Protein AF-A0AAE1VSC4-F1 (afdb_monomer_lite)

Secondary structure (DSSP, 8-state):
-HHHHHHTT--STT---HHHHHHHTTB--HHHHHHHHHHHHHHHHHTS-TTSHHHHGGG---TT-PPPTT-----HHHHHHHHHHHTT--SGGGS-HHHHHHHTS-SSS-B-HHHHHHHHHHHHHHHHHHHHHTTS-----S------SEEEEEES---HHHHHHHHHHHHHTT-EEEEES-TT-TTSTTSSSEEEESSHHHHHHHHHT--SS-EEEEE-TT-SEETTTS---TTEEEEE-BTTTBS-HHHHHHHHSTTTEEEEEE----TTT-SS--HHHHHHHHHHHHHHHHT-

Sequence (296 aa):
MRMLRWICEHTRRDRIRNEDIRDKVRVASVEDKLWEARLRWFGHVQRRDTDTPVRRCERLAMDWFRRGRGRPKKYWGEVIRRDMTQVQLTEDMTLDRGLWRTQIRVVGEWITFGQYVNSIYVSKIEECIRSDANGLPNGVGGAVAHNKLLQVVLVSPQIPGNTGSLARTCAASAVGLHLVEFFNCLTLRNRYVVKVHRSWDEFREYFRGQAGEKRLLAFTKRGTTTHSDFSYKKGDWLVFGSETKGLPPEALVDCKSESLGGGTLRIPMVETYVRCLNLSVSVGIAVYEASRQKKL

Structure (mmCIF, N/CA/C/O backbone):
data_AF-A0AAE1VSC4-F1
#
_entry.id   AF-A0AAE1VSC4-F1
#
loop_
_atom_site.group_PDB
_atom_site.id
_atom_site.type_symbol
_atom_site.label_atom_id
_atom_site.label_alt_id
_atom_site.label_comp_id
_atom_site.label_asym_id
_atom_site.label_entity_id
_atom_site.label_seq_id
_atom_site.pdbx_PDB_ins_code
_atom_site.Cartn_x
_atom_site.Cartn_y
_atom_site.Cartn_z
_atom_site.occupancy
_atom_site.B_iso_or_equiv
_atom_site.auth_seq_id
_atom_site.auth_comp_id
_atom_site.auth_asym_id
_atom_site.auth_atom_id
_atom_site.pdbx_PDB_model_num
ATOM 1 N N . MET A 1 1 ? -1.618 12.517 -22.399 1.00 67.50 1 MET A N 1
ATOM 2 C CA . MET A 1 1 ? -1.660 13.903 -22.930 1.00 67.50 1 MET A CA 1
ATOM 3 C C . MET A 1 1 ? -2.887 14.696 -22.510 1.00 67.50 1 MET A C 1
ATOM 5 O O . MET A 1 1 ? -2.701 15.816 -22.069 1.00 67.50 1 MET A O 1
ATOM 9 N N . ARG A 1 2 ? -4.115 14.161 -22.603 1.00 55.12 2 ARG A N 1
ATOM 10 C CA . ARG A 1 2 ? -5.346 14.892 -22.229 1.00 55.12 2 ARG A CA 1
ATOM 11 C C . ARG A 1 2 ? -5.322 15.438 -20.789 1.00 55.12 2 ARG A C 1
ATOM 13 O O . ARG A 1 2 ? -5.673 16.584 -20.571 1.00 55.12 2 ARG A O 1
ATOM 20 N N . MET A 1 3 ? -4.813 14.640 -19.851 1.00 50.50 3 MET A N 1
ATOM 21 C CA . MET A 1 3 ? -4.653 15.028 -18.445 1.00 50.50 3 MET 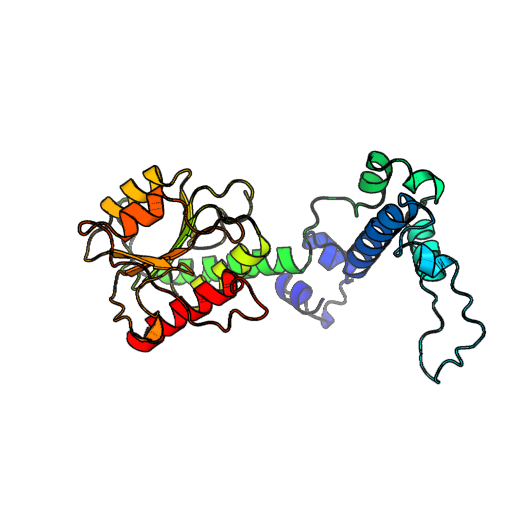A CA 1
ATOM 22 C C . MET A 1 3 ? -3.540 16.069 -18.232 1.00 50.50 3 MET A C 1
ATOM 24 O O . MET A 1 3 ? -3.791 17.064 -17.574 1.00 50.50 3 MET A O 1
ATOM 28 N N . LEU A 1 4 ? -2.354 15.901 -18.841 1.00 57.00 4 LEU A N 1
ATOM 29 C CA . LEU A 1 4 ? -1.273 16.909 -18.772 1.00 57.00 4 LEU A CA 1
ATOM 30 C C . LEU A 1 4 ? -1.719 18.275 -19.304 1.00 57.00 4 LEU A C 1
ATOM 32 O O . LEU A 1 4 ? -1.382 19.300 -18.734 1.00 57.00 4 LEU A O 1
ATOM 36 N N . ARG A 1 5 ? -2.516 18.273 -20.378 1.00 68.75 5 ARG A N 1
ATOM 37 C CA . ARG A 1 5 ? -3.129 19.481 -20.936 1.00 68.75 5 ARG A CA 1
ATOM 38 C C . ARG A 1 5 ? -4.059 20.155 -19.935 1.00 68.75 5 ARG A C 1
ATOM 40 O O . ARG A 1 5 ? -3.867 21.324 -19.652 1.00 68.75 5 ARG A O 1
ATOM 47 N N . TRP A 1 6 ? -4.982 19.395 -19.348 1.00 57.72 6 TRP A N 1
ATOM 48 C CA . TRP A 1 6 ? -5.896 19.902 -18.323 1.00 57.72 6 TRP A CA 1
ATOM 49 C C . TRP A 1 6 ? -5.167 20.498 -17.109 1.00 57.72 6 TRP A C 1
ATOM 51 O O . TRP A 1 6 ? -5.571 21.537 -16.609 1.00 57.72 6 TRP A O 1
ATOM 61 N N . ILE A 1 7 ? -4.070 19.874 -16.675 1.00 54.81 7 ILE A N 1
ATOM 62 C CA . ILE A 1 7 ? -3.243 20.346 -15.554 1.00 54.81 7 ILE A CA 1
ATOM 63 C C . ILE A 1 7 ? -2.581 21.692 -15.854 1.00 54.81 7 ILE A C 1
ATOM 65 O O . ILE A 1 7 ? -2.485 22.537 -14.975 1.00 54.81 7 ILE A O 1
ATOM 69 N N . CYS A 1 8 ? -2.115 21.895 -17.084 1.00 59.47 8 CYS A N 1
ATOM 70 C CA . CYS A 1 8 ? -1.553 23.173 -17.507 1.00 59.47 8 CYS A CA 1
ATOM 71 C C . CYS A 1 8 ? -2.628 24.182 -17.941 1.00 59.47 8 CYS A C 1
ATOM 73 O O . CYS A 1 8 ? -2.276 25.157 -18.594 1.00 59.47 8 CYS A O 1
ATOM 75 N N . GLU A 1 9 ? -3.906 23.913 -17.643 1.00 65.19 9 GLU A N 1
ATOM 76 C CA . GLU A 1 9 ? -5.071 24.707 -18.065 1.00 65.19 9 GLU A CA 1
ATOM 77 C C . GLU A 1 9 ? -5.165 24.900 -19.581 1.00 65.19 9 GLU A C 1
ATOM 79 O O . GLU A 1 9 ? -5.756 25.850 -20.086 1.00 65.19 9 GLU A O 1
ATOM 84 N N . HIS A 1 10 ? -4.605 23.951 -20.327 1.00 71.56 10 HIS A N 1
ATOM 85 C CA . HIS A 1 10 ? -4.571 23.997 -21.772 1.00 71.56 10 HIS A CA 1
ATOM 86 C C . HIS A 1 10 ? -5.626 23.088 -22.389 1.00 71.56 10 HIS A C 1
ATOM 88 O O . HIS A 1 10 ? -5.781 21.910 -22.046 1.00 71.56 10 HIS A O 1
ATOM 94 N N . THR A 1 11 ? -6.333 23.611 -23.378 1.00 74.06 11 THR A N 1
ATOM 95 C CA . THR A 1 11 ? -7.287 22.861 -24.183 1.00 74.06 11 THR A CA 1
ATOM 96 C C . THR A 1 11 ? -6.643 22.364 -25.479 1.00 74.06 11 THR A C 1
ATOM 98 O O . THR A 1 11 ? -5.479 22.619 -25.797 1.00 74.06 11 THR A O 1
ATOM 101 N N . ARG A 1 12 ? -7.401 21.596 -26.272 1.00 71.00 12 ARG A N 1
ATOM 102 C CA . ARG A 1 12 ? -6.977 21.246 -27.638 1.00 71.00 12 ARG A CA 1
ATOM 103 C C . ARG A 1 12 ? -7.005 22.447 -28.590 1.00 71.00 12 ARG A C 1
ATOM 105 O O . ARG A 1 12 ? -6.353 22.378 -29.627 1.00 71.00 12 ARG A O 1
ATOM 112 N N . ARG A 1 13 ? -7.748 23.509 -28.259 1.00 76.00 13 ARG A N 1
ATOM 113 C CA . ARG A 1 13 ? -7.873 24.711 -29.097 1.00 76.00 13 ARG A CA 1
ATOM 114 C C . ARG A 1 13 ? -6.639 25.606 -29.015 1.00 76.00 13 ARG A C 1
ATOM 116 O O . ARG A 1 13 ? -6.353 26.293 -29.983 1.00 76.00 13 ARG A O 1
ATOM 123 N N . ASP A 1 14 ? -5.863 25.484 -27.943 1.00 79.06 14 ASP A N 1
ATOM 124 C CA . ASP A 1 14 ? -4.670 26.302 -27.693 1.00 79.06 14 ASP A CA 1
ATOM 125 C C . ASP A 1 14 ? -3.481 25.916 -28.587 1.00 79.06 14 ASP A C 1
ATOM 127 O O . ASP A 1 14 ? -2.457 26.584 -28.580 1.00 79.06 14 ASP A O 1
ATOM 131 N N . ARG A 1 15 ? -3.590 24.812 -29.347 1.00 84.31 15 ARG A N 1
ATOM 132 C CA . ARG A 1 15 ? -2.601 24.334 -30.338 1.00 84.31 15 ARG A CA 1
ATOM 133 C C . ARG A 1 15 ? -1.148 24.187 -29.837 1.00 84.31 15 ARG A C 1
ATOM 135 O O . ARG A 1 15 ? -0.255 23.968 -30.644 1.00 84.31 15 ARG A O 1
ATOM 142 N N . ILE A 1 16 ? -0.919 24.187 -28.523 1.00 81.06 16 ILE A N 1
ATOM 143 C CA . ILE A 1 16 ? 0.394 23.944 -27.894 1.00 81.06 16 ILE A CA 1
ATOM 144 C C . ILE A 1 16 ? 0.872 22.521 -28.206 1.00 81.06 16 ILE A C 1
ATOM 146 O O . ILE A 1 16 ? 0.051 21.591 -28.169 1.00 81.06 16 ILE A O 1
ATOM 150 N N . ARG A 1 17 ? 2.167 22.306 -28.486 1.00 83.12 17 ARG A N 1
ATOM 151 C CA . ARG A 1 17 ? 2.696 20.969 -28.805 1.00 83.12 17 ARG A CA 1
ATOM 152 C C . ARG A 1 17 ? 2.748 20.093 -27.555 1.00 83.12 17 ARG A C 1
ATOM 154 O O . ARG A 1 17 ? 2.787 20.551 -26.419 1.00 83.12 17 ARG A O 1
ATOM 161 N N . ASN A 1 18 ? 2.698 18.776 -27.759 1.00 80.00 18 ASN A N 1
ATOM 162 C CA . ASN A 1 18 ? 2.753 17.827 -26.644 1.00 80.00 18 ASN A CA 1
ATOM 163 C C . ASN A 1 18 ? 4.123 17.804 -25.948 1.00 80.00 18 ASN A C 1
ATOM 165 O O . ASN A 1 18 ? 4.169 17.444 -24.775 1.00 80.00 18 ASN A O 1
ATOM 169 N N . GLU A 1 19 ? 5.190 18.141 -26.671 1.00 80.25 19 GLU A N 1
ATOM 170 C CA . GLU A 1 19 ? 6.549 18.299 -26.138 1.00 80.25 19 GLU A CA 1
ATOM 171 C C . GLU A 1 19 ? 6.592 19.469 -25.156 1.00 80.25 19 GLU A C 1
ATOM 173 O O . GLU A 1 19 ? 6.825 19.225 -23.983 1.00 80.25 19 GLU A O 1
ATOM 178 N N . ASP A 1 20 ? 6.158 20.667 -25.560 1.00 80.62 20 ASP A N 1
ATOM 179 C CA . ASP A 1 20 ? 6.126 21.856 -24.691 1.00 80.62 20 ASP A CA 1
ATOM 180 C C . ASP A 1 20 ? 5.365 21.620 -23.373 1.00 80.62 20 ASP A C 1
ATOM 182 O O . ASP A 1 20 ? 5.776 22.050 -22.295 1.00 80.62 20 ASP A O 1
ATOM 186 N N . ILE A 1 21 ? 4.243 20.892 -23.436 1.00 75.00 21 ILE A N 1
ATOM 187 C CA . ILE A 1 21 ? 3.470 20.534 -22.239 1.00 75.00 21 ILE A CA 1
ATOM 188 C C . ILE A 1 21 ? 4.265 19.587 -21.342 1.00 75.00 21 ILE A C 1
ATOM 190 O O . ILE A 1 21 ? 4.257 19.753 -20.128 1.00 75.00 21 ILE A O 1
ATOM 194 N N . ARG A 1 22 ? 4.926 18.580 -21.921 1.00 74.62 22 ARG A N 1
ATOM 195 C CA . ARG A 1 22 ? 5.758 17.616 -21.187 1.00 74.62 22 ARG A CA 1
ATOM 196 C C . ARG A 1 22 ? 6.982 18.286 -20.566 1.00 74.62 22 ARG A C 1
ATOM 198 O O . ARG A 1 22 ? 7.283 17.983 -19.412 1.00 74.62 22 ARG A O 1
ATOM 205 N N . ASP A 1 23 ? 7.589 19.224 -21.283 1.00 76.56 23 ASP A N 1
ATOM 206 C CA . ASP A 1 23 ? 8.724 20.038 -20.848 1.00 76.56 23 ASP A CA 1
ATOM 207 C C . ASP A 1 23 ? 8.349 20.897 -19.641 1.00 76.56 23 ASP A C 1
ATOM 209 O O . ASP A 1 23 ? 8.998 20.839 -18.594 1.00 76.56 23 ASP A O 1
ATOM 213 N N . LYS A 1 24 ? 7.207 21.590 -19.727 1.00 72.69 24 LYS A N 1
ATOM 214 C CA . LYS A 1 24 ? 6.649 22.385 -18.625 1.00 72.69 24 LYS A CA 1
ATOM 215 C C . LYS A 1 24 ? 6.389 21.552 -17.369 1.00 72.69 24 LYS A C 1
ATOM 217 O O . LYS A 1 24 ? 6.601 22.031 -16.258 1.00 72.69 24 LYS A O 1
ATOM 222 N N . VAL A 1 25 ? 5.933 20.307 -17.528 1.00 66.19 25 VAL A N 1
ATOM 223 C CA . VAL A 1 25 ? 5.553 19.442 -16.399 1.00 66.19 25 VAL A CA 1
ATOM 224 C C . VAL A 1 25 ? 6.658 18.529 -15.878 1.00 66.19 25 VAL A C 1
ATOM 226 O O . VAL A 1 25 ? 6.432 17.756 -14.948 1.00 66.19 25 VAL A O 1
ATOM 229 N N . ARG A 1 26 ? 7.852 18.585 -16.460 1.00 69.75 26 ARG A N 1
ATOM 230 C CA . ARG A 1 26 ? 8.933 17.664 -16.113 1.00 69.75 26 ARG A CA 1
ATOM 231 C C . ARG A 1 26 ? 8.592 16.171 -16.295 1.00 69.75 26 ARG A C 1
ATOM 233 O O . ARG A 1 26 ? 9.012 15.333 -15.498 1.00 69.75 26 ARG A O 1
ATOM 240 N N . VAL A 1 27 ? 7.831 15.811 -17.344 1.00 67.81 27 VAL A N 1
ATOM 241 C CA . VAL A 1 27 ? 7.416 14.417 -17.633 1.00 67.81 27 VAL A CA 1
ATOM 242 C C . VAL A 1 27 ? 8.001 13.870 -18.934 1.00 67.81 27 VAL A C 1
ATOM 244 O O . VAL A 1 27 ? 7.676 14.348 -20.016 1.00 67.81 27 VAL A O 1
ATOM 247 N N . ALA A 1 28 ? 8.764 12.778 -18.839 1.00 74.12 28 ALA A N 1
ATOM 248 C CA . ALA A 1 28 ? 9.282 12.065 -20.009 1.00 74.12 28 ALA A CA 1
ATOM 249 C C . ALA A 1 28 ? 8.154 11.457 -20.859 1.00 74.12 28 ALA A C 1
ATOM 251 O O . ALA A 1 28 ? 7.098 11.062 -20.342 1.00 74.12 28 ALA A O 1
ATOM 252 N N . SER A 1 29 ? 8.374 11.324 -22.169 1.00 78.88 29 SER A N 1
ATOM 253 C CA . SER A 1 29 ? 7.375 10.691 -23.021 1.00 78.88 29 SER A CA 1
ATOM 254 C C . SER A 1 29 ? 7.246 9.190 -22.730 1.00 78.88 29 SER A C 1
ATOM 256 O O . SER A 1 29 ? 8.150 8.528 -22.218 1.00 78.88 29 SER A O 1
ATOM 258 N N . VAL A 1 30 ? 6.077 8.633 -23.057 1.00 71.19 30 VAL A N 1
ATOM 259 C CA . VAL A 1 30 ? 5.854 7.183 -22.953 1.00 71.19 30 VAL A CA 1
ATOM 260 C C . VAL A 1 30 ? 6.764 6.436 -23.925 1.00 71.19 30 VAL A C 1
ATOM 262 O O . VAL A 1 30 ? 7.265 5.374 -23.578 1.00 71.19 30 VAL A O 1
ATOM 265 N N . GLU A 1 31 ? 7.005 6.993 -25.113 1.00 74.56 31 GLU A N 1
ATOM 266 C CA . GLU A 1 31 ? 7.938 6.415 -26.080 1.00 74.56 31 GLU A CA 1
ATOM 267 C C . GLU A 1 31 ? 9.352 6.351 -25.497 1.00 74.56 31 GLU A C 1
ATOM 269 O O . GLU A 1 31 ? 9.971 5.288 -25.564 1.00 74.56 31 GLU A O 1
ATOM 274 N N . ASP A 1 32 ? 9.776 7.411 -24.799 1.00 80.12 32 ASP A N 1
ATOM 275 C CA . ASP A 1 32 ? 11.087 7.478 -24.154 1.00 80.12 32 ASP A CA 1
ATOM 276 C C . ASP A 1 32 ? 11.279 6.397 -23.101 1.00 80.12 32 ASP A C 1
ATOM 278 O O . ASP A 1 32 ? 12.263 5.658 -23.080 1.00 80.12 32 ASP A O 1
ATOM 282 N N . LYS A 1 33 ? 10.275 6.239 -22.238 1.00 77.62 33 LYS A N 1
ATOM 283 C CA . LYS A 1 33 ? 10.315 5.221 -21.188 1.00 77.62 33 LYS A CA 1
ATOM 284 C C . LYS A 1 33 ? 10.183 3.803 -21.726 1.00 77.62 33 LYS A C 1
ATOM 286 O O . LYS A 1 33 ? 10.734 2.876 -21.131 1.00 77.62 33 LYS A O 1
ATOM 291 N N . LEU A 1 34 ? 9.480 3.620 -22.841 1.00 75.38 34 LEU A N 1
ATOM 292 C CA . LEU A 1 34 ? 9.368 2.321 -23.488 1.00 75.38 34 LEU A CA 1
ATOM 293 C C . LEU A 1 34 ? 10.691 1.891 -24.124 1.00 75.38 34 LEU A C 1
ATOM 295 O O . LEU A 1 34 ? 11.058 0.726 -23.970 1.00 75.38 34 LEU A O 1
ATOM 299 N N . TRP A 1 35 ? 11.410 2.783 -24.813 1.00 82.69 35 TRP A N 1
ATOM 300 C CA . TRP A 1 35 ? 12.713 2.415 -25.368 1.00 82.69 35 TRP A CA 1
ATOM 301 C C . TRP A 1 35 ? 13.775 2.262 -24.269 1.00 82.69 35 TRP A C 1
ATOM 303 O O . TRP A 1 35 ? 14.519 1.285 -24.309 1.00 82.69 35 TRP A O 1
ATOM 313 N N . GLU A 1 36 ? 13.775 3.098 -23.218 1.00 82.25 36 GLU A N 1
ATOM 314 C CA . GLU A 1 36 ? 14.666 2.939 -22.050 1.00 82.25 36 GLU A CA 1
ATOM 315 C C . GLU A 1 36 ? 14.516 1.538 -21.430 1.00 82.25 36 GLU A C 1
ATOM 317 O O . GLU A 1 36 ? 15.500 0.850 -21.141 1.00 82.25 36 GLU A O 1
ATOM 322 N N . ALA A 1 37 ? 13.272 1.081 -21.244 1.00 79.25 37 ALA A N 1
ATOM 323 C CA . ALA A 1 37 ? 12.983 -0.244 -20.706 1.00 79.25 37 ALA A CA 1
ATOM 324 C C . ALA A 1 37 ? 13.438 -1.370 -21.650 1.00 79.25 37 ALA A C 1
ATOM 326 O O . ALA A 1 37 ? 14.029 -2.352 -21.190 1.00 79.25 37 ALA A O 1
ATOM 327 N N . ARG A 1 38 ? 13.204 -1.220 -22.962 1.00 83.88 38 ARG A N 1
ATOM 328 C CA . ARG A 1 38 ? 13.647 -2.190 -23.974 1.00 83.88 38 ARG A CA 1
ATOM 329 C C . ARG A 1 38 ? 15.168 -2.305 -24.027 1.00 83.88 38 ARG A C 1
ATOM 331 O O . ARG A 1 38 ? 15.669 -3.422 -23.957 1.00 83.88 38 ARG A O 1
ATOM 338 N N . LEU A 1 39 ? 15.902 -1.191 -24.077 1.00 85.38 39 LEU A N 1
ATOM 339 C CA . LEU A 1 39 ? 17.370 -1.197 -24.110 1.00 85.38 39 LEU A CA 1
ATOM 340 C C . LEU A 1 39 ? 17.979 -1.681 -22.787 1.00 85.38 39 LEU A C 1
ATOM 342 O O . LEU A 1 39 ? 19.006 -2.363 -22.777 1.00 85.38 39 LEU A O 1
ATOM 346 N N . ARG A 1 40 ? 17.327 -1.412 -21.649 1.00 86.38 40 ARG A N 1
ATOM 347 C CA . ARG A 1 40 ? 17.728 -1.986 -20.355 1.00 86.38 40 ARG A CA 1
ATOM 348 C C . ARG A 1 40 ? 17.632 -3.509 -20.367 1.00 86.38 40 ARG A C 1
ATOM 350 O O . ARG A 1 40 ? 18.552 -4.175 -19.889 1.00 86.38 40 ARG A O 1
ATOM 357 N N . TRP A 1 41 ? 16.534 -4.043 -20.901 1.00 83.12 41 TRP A N 1
ATOM 358 C CA . TRP A 1 41 ? 16.347 -5.481 -21.055 1.00 83.12 41 TRP A CA 1
ATOM 359 C C . TRP A 1 41 ? 17.325 -6.076 -22.070 1.00 83.12 41 TRP A C 1
ATOM 361 O O . TRP A 1 41 ? 17.976 -7.068 -21.764 1.00 83.12 41 TRP A O 1
ATOM 371 N N . PHE A 1 42 ? 17.510 -5.432 -23.222 1.00 85.56 42 PHE A N 1
ATOM 372 C CA . PHE A 1 42 ? 18.461 -5.861 -24.249 1.00 85.56 42 PHE A CA 1
ATOM 373 C C . PHE A 1 42 ? 19.886 -5.978 -23.704 1.00 85.56 42 PHE A C 1
ATOM 375 O O . PHE A 1 42 ? 20.493 -7.037 -23.803 1.00 85.56 42 PHE A O 1
ATOM 382 N N . GLY A 1 43 ? 20.383 -4.952 -23.005 1.00 85.94 43 GLY A N 1
ATOM 383 C CA . GLY A 1 43 ? 21.695 -5.041 -22.369 1.00 85.94 43 GLY A CA 1
ATOM 384 C C . GLY A 1 43 ? 21.769 -6.162 -21.323 1.00 85.94 43 GLY A C 1
ATOM 385 O O . GLY A 1 43 ? 22.818 -6.771 -21.146 1.00 85.94 43 GLY A O 1
ATOM 386 N N . HIS A 1 44 ? 20.674 -6.461 -20.606 1.00 85.00 44 HIS A N 1
ATOM 387 C CA . HIS A 1 44 ? 20.638 -7.633 -19.721 1.00 85.00 44 HIS A CA 1
ATOM 388 C C . HIS A 1 44 ? 20.804 -8.934 -20.509 1.00 85.00 44 HIS A C 1
ATOM 390 O O . HIS A 1 44 ? 21.600 -9.764 -20.086 1.00 85.00 44 HIS A O 1
ATOM 396 N N . VAL A 1 45 ? 20.095 -9.085 -21.631 1.00 83.75 45 VAL A N 1
ATOM 397 C CA . VAL A 1 45 ? 20.173 -10.261 -22.510 1.00 83.75 45 VAL A CA 1
ATOM 398 C C . VAL A 1 45 ? 21.577 -10.429 -23.094 1.00 83.75 45 VAL A C 1
ATOM 400 O O . VAL A 1 45 ? 22.129 -11.520 -22.991 1.00 83.75 45 VAL A O 1
ATOM 403 N N . GLN A 1 46 ? 22.194 -9.360 -23.610 1.00 84.56 46 GLN A N 1
ATOM 404 C CA . GLN A 1 46 ? 23.524 -9.427 -24.233 1.00 84.56 46 GLN A CA 1
ATOM 405 C C . GLN A 1 46 ? 24.642 -9.847 -23.267 1.00 84.56 46 GLN A C 1
ATOM 407 O O . GLN A 1 46 ? 25.601 -10.501 -23.666 1.00 84.56 46 GLN A O 1
ATOM 412 N N . ARG A 1 47 ? 24.494 -9.545 -21.972 1.00 86.50 47 ARG A N 1
ATOM 413 C CA . ARG A 1 47 ? 25.445 -9.953 -20.922 1.00 86.50 47 ARG A CA 1
ATOM 414 C C . ARG A 1 47 ? 25.217 -11.370 -20.382 1.00 86.50 47 ARG A C 1
ATOM 416 O O . ARG A 1 47 ? 25.910 -11.778 -19.453 1.00 86.50 47 ARG A O 1
ATOM 423 N N . ARG A 1 48 ? 24.217 -12.107 -20.875 1.00 84.06 48 ARG A N 1
ATOM 424 C CA . ARG A 1 48 ? 23.979 -13.503 -20.480 1.00 84.06 48 ARG A CA 1
ATOM 425 C C . ARG A 1 48 ? 24.765 -14.460 -21.365 1.00 84.06 48 ARG A C 1
ATOM 427 O O . ARG A 1 48 ? 25.025 -14.181 -22.535 1.00 84.06 48 ARG A O 1
ATOM 434 N N . ASP A 1 49 ? 25.082 -15.622 -20.805 1.00 80.88 49 ASP A N 1
ATOM 435 C CA . ASP A 1 49 ? 25.693 -16.703 -21.566 1.00 80.88 49 ASP A CA 1
ATOM 436 C C . ASP A 1 49 ? 24.778 -17.156 -22.716 1.00 80.88 49 ASP A C 1
ATOM 438 O O . ASP A 1 49 ? 23.546 -17.066 -22.631 1.00 80.88 49 ASP A O 1
ATOM 442 N N . THR A 1 50 ? 25.378 -17.631 -23.802 1.00 75.75 50 THR A N 1
ATOM 443 C CA . THR A 1 50 ? 24.643 -18.032 -25.004 1.00 75.75 50 THR A CA 1
ATOM 444 C C . THR A 1 50 ? 23.763 -19.268 -24.806 1.00 75.75 50 THR A C 1
ATOM 446 O O . THR A 1 50 ? 22.824 -19.452 -25.580 1.00 75.75 50 THR A O 1
ATOM 449 N N . ASP A 1 51 ? 23.993 -20.100 -23.790 1.00 76.69 51 ASP A N 1
ATOM 450 C CA . ASP A 1 51 ? 23.122 -21.237 -23.471 1.00 76.69 51 ASP A CA 1
ATOM 451 C C . ASP A 1 51 ? 21.911 -20.847 -22.601 1.00 76.69 51 ASP A C 1
ATOM 453 O O . ASP A 1 51 ? 20.918 -21.575 -22.508 1.00 76.69 51 ASP A O 1
ATOM 457 N N . THR A 1 52 ? 21.918 -19.638 -22.027 1.00 77.31 52 THR A N 1
ATOM 458 C CA . THR A 1 52 ? 20.812 -19.153 -21.192 1.00 77.31 52 THR A CA 1
ATOM 459 C C . THR A 1 52 ? 19.498 -19.129 -21.996 1.00 77.31 52 THR A C 1
ATOM 461 O O . THR A 1 52 ? 19.474 -18.573 -23.100 1.00 77.31 52 THR A O 1
ATOM 464 N N . PRO A 1 53 ? 18.360 -19.615 -21.451 1.00 71.56 53 PRO A N 1
ATOM 465 C CA . PRO A 1 53 ? 17.078 -19.666 -22.171 1.00 71.56 53 PRO A CA 1
ATOM 466 C C . PRO A 1 53 ? 16.642 -18.336 -22.800 1.00 71.56 53 PRO A C 1
ATOM 468 O O . PRO A 1 53 ? 16.029 -18.318 -23.862 1.00 71.56 53 PRO A O 1
ATOM 471 N N . VAL A 1 54 ? 17.008 -17.214 -22.174 1.00 70.31 54 VAL A N 1
ATOM 472 C CA . VAL A 1 54 ? 16.703 -15.855 -22.647 1.00 70.31 54 VAL A CA 1
ATOM 473 C C . VAL A 1 54 ? 17.412 -15.516 -23.970 1.00 70.31 54 VAL A C 1
ATOM 475 O O . VAL A 1 54 ? 16.843 -14.789 -24.779 1.00 70.31 54 VAL A O 1
ATOM 478 N N . ARG A 1 55 ? 18.612 -16.064 -24.219 1.00 74.56 55 ARG A N 1
ATOM 479 C CA . ARG A 1 55 ? 19.371 -15.890 -25.472 1.00 74.56 55 ARG A CA 1
ATOM 480 C C . ARG A 1 55 ? 19.028 -16.932 -26.534 1.00 74.56 55 ARG A C 1
ATOM 482 O O . ARG A 1 55 ? 19.213 -16.697 -27.722 1.00 74.56 55 ARG A O 1
ATOM 489 N N . ARG A 1 56 ? 18.453 -18.070 -26.134 1.00 67.06 56 ARG A N 1
ATOM 490 C CA . ARG A 1 56 ? 18.061 -19.153 -27.051 1.00 67.06 56 ARG A CA 1
ATOM 491 C C . ARG A 1 56 ? 17.074 -18.686 -28.131 1.00 67.06 56 ARG A C 1
ATOM 493 O O . ARG A 1 56 ? 17.124 -19.196 -29.245 1.00 67.06 56 ARG A O 1
ATOM 500 N N . CYS A 1 57 ? 16.253 -17.674 -27.835 1.00 63.38 57 CYS A N 1
ATOM 501 C CA . CYS A 1 57 ? 15.333 -17.044 -28.786 1.00 63.38 57 CYS A CA 1
ATOM 502 C C . CYS A 1 57 ? 16.020 -16.391 -29.999 1.00 63.38 57 CYS A C 1
ATOM 504 O O . CYS A 1 57 ? 15.376 -16.252 -31.034 1.00 63.38 57 CYS A O 1
ATOM 506 N N . GLU A 1 58 ? 17.300 -16.015 -29.902 1.00 62.34 58 GLU A N 1
ATOM 507 C CA . GLU A 1 58 ? 18.067 -15.434 -31.016 1.00 62.34 58 GLU A CA 1
ATOM 508 C C . GLU A 1 58 ? 18.426 -16.481 -32.082 1.00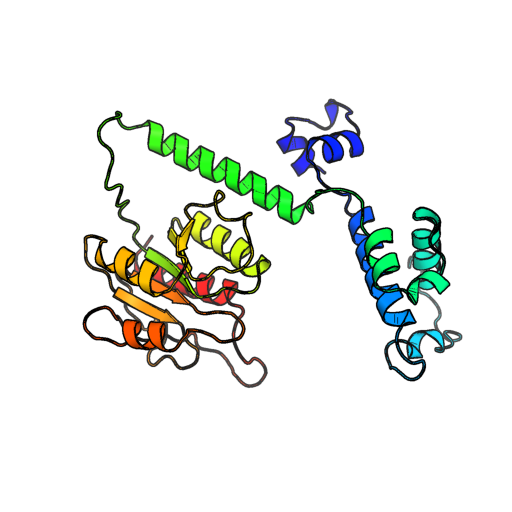 62.34 58 GLU A C 1
ATOM 510 O O . GLU A 1 58 ? 18.607 -16.138 -33.246 1.00 62.34 58 GLU A O 1
ATOM 515 N N . ARG A 1 59 ? 18.480 -17.766 -31.699 1.00 63.97 59 ARG A N 1
ATOM 516 C CA . ARG A 1 59 ? 18.814 -18.899 -32.581 1.00 63.97 59 ARG A CA 1
ATOM 517 C C . ARG A 1 59 ? 17.591 -19.653 -33.106 1.00 63.97 59 ARG A C 1
ATOM 519 O O . ARG A 1 59 ? 17.741 -20.626 -33.838 1.00 63.97 59 ARG A O 1
ATOM 526 N N . LEU A 1 60 ? 16.383 -19.249 -32.711 1.00 65.06 60 LEU A N 1
ATOM 527 C CA . LEU A 1 60 ? 15.158 -19.878 -33.195 1.00 65.06 60 LEU A CA 1
ATOM 528 C C . LEU A 1 60 ? 14.881 -19.411 -34.629 1.00 65.06 60 LEU A C 1
ATOM 530 O O . LEU A 1 60 ? 14.401 -18.298 -34.845 1.00 65.06 60 LEU A O 1
ATOM 534 N N . ALA A 1 61 ? 15.166 -20.278 -35.603 1.00 58.56 61 ALA A N 1
ATOM 535 C CA . ALA A 1 61 ? 14.759 -20.078 -36.988 1.00 58.56 61 ALA A CA 1
ATOM 536 C C . ALA A 1 61 ? 13.222 -20.024 -37.068 1.00 58.56 61 ALA A C 1
ATOM 538 O O . ALA A 1 61 ? 12.524 -20.937 -36.622 1.00 58.56 61 ALA A O 1
ATOM 539 N N . MET A 1 62 ? 12.677 -18.926 -37.599 1.00 61.38 62 MET A N 1
ATOM 540 C CA . MET A 1 62 ? 11.228 -18.699 -37.706 1.00 61.38 62 MET A CA 1
ATOM 541 C C . MET A 1 62 ? 10.690 -19.050 -39.100 1.00 61.38 62 MET A C 1
ATOM 543 O O . MET A 1 62 ? 9.779 -18.384 -39.594 1.00 61.38 62 MET A O 1
ATOM 547 N N . ASP A 1 63 ? 11.238 -20.084 -39.735 1.00 57.69 63 ASP A N 1
ATOM 548 C CA . ASP A 1 63 ? 10.988 -20.385 -41.153 1.00 57.69 63 ASP A CA 1
ATOM 549 C C . ASP A 1 63 ? 9.542 -20.840 -41.432 1.00 57.69 63 ASP A C 1
ATOM 551 O O . ASP A 1 63 ? 9.059 -20.756 -42.559 1.00 57.69 63 ASP A O 1
ATOM 555 N N . TRP A 1 64 ? 8.802 -21.241 -40.391 1.00 52.44 64 TRP A N 1
ATOM 556 C CA . TRP A 1 64 ? 7.487 -21.881 -40.519 1.00 52.44 64 TRP A CA 1
ATOM 557 C C . TRP A 1 64 ? 6.286 -21.041 -40.052 1.00 52.44 64 TRP A C 1
ATOM 559 O O . TRP A 1 64 ? 5.149 -21.511 -40.091 1.00 52.44 64 TRP A O 1
ATOM 569 N N . PHE A 1 65 ? 6.474 -19.778 -39.654 1.00 56.38 65 PHE A N 1
ATOM 570 C CA . PHE A 1 65 ? 5.360 -18.936 -39.198 1.00 56.38 65 PHE A CA 1
ATOM 571 C C . PHE A 1 65 ? 4.785 -18.060 -40.321 1.00 56.38 65 PHE A C 1
ATOM 573 O O . PHE A 1 65 ? 5.219 -16.927 -40.541 1.00 56.38 65 PHE A O 1
ATOM 580 N N . ARG A 1 66 ? 3.722 -18.537 -40.987 1.00 60.44 66 ARG A N 1
ATOM 581 C CA . ARG A 1 66 ? 2.876 -17.679 -41.838 1.00 60.44 66 ARG A CA 1
ATOM 582 C C . ARG A 1 66 ? 2.168 -16.634 -40.968 1.00 60.44 66 ARG A C 1
ATOM 584 O O . ARG A 1 66 ? 1.426 -16.960 -40.045 1.00 60.44 66 ARG A O 1
ATOM 591 N N . ARG A 1 67 ? 2.418 -15.351 -41.241 1.00 64.81 67 ARG A N 1
ATOM 592 C CA . ARG A 1 67 ? 1.863 -14.225 -40.472 1.00 64.81 67 ARG A CA 1
ATOM 593 C C . ARG A 1 67 ? 0.442 -13.900 -40.925 1.00 64.81 67 ARG A C 1
ATOM 595 O O . ARG A 1 67 ? 0.202 -13.721 -42.114 1.00 64.81 67 ARG A O 1
ATOM 602 N N . GLY A 1 68 ? -0.477 -13.751 -39.972 1.00 69.44 68 GLY A N 1
ATOM 603 C CA . GLY A 1 68 ? -1.837 -13.278 -40.240 1.00 69.44 68 GLY A CA 1
ATOM 604 C C . GLY A 1 68 ? -1.876 -11.838 -40.772 1.00 69.44 68 GLY A C 1
ATOM 605 O O . GLY A 1 68 ? -1.036 -11.001 -40.422 1.00 69.44 68 GLY A O 1
ATOM 606 N N . ARG A 1 69 ? -2.869 -11.545 -41.619 1.00 69.62 69 ARG A N 1
ATOM 607 C CA . ARG A 1 69 ? -3.104 -10.218 -42.213 1.00 69.62 69 ARG A CA 1
ATOM 608 C C . ARG A 1 69 ? -3.371 -9.186 -41.103 1.00 69.62 69 ARG A C 1
ATOM 610 O O . ARG A 1 69 ? -4.156 -9.443 -40.201 1.00 69.62 69 ARG A O 1
ATOM 617 N N . GLY A 1 70 ? -2.698 -8.033 -41.156 1.00 66.81 70 GLY A N 1
ATOM 618 C CA . GLY A 1 70 ? -2.864 -6.929 -40.191 1.00 66.81 70 GLY A CA 1
ATOM 619 C C . GLY A 1 70 ? -1.855 -6.882 -39.033 1.00 66.81 70 GLY A C 1
ATOM 620 O O . GLY A 1 70 ? -1.765 -5.857 -38.359 1.00 66.81 70 GLY A O 1
ATOM 621 N N . ARG A 1 71 ? -1.037 -7.925 -38.814 1.00 64.00 71 ARG A N 1
ATOM 622 C CA . ARG A 1 71 ? 0.033 -7.882 -37.800 1.00 64.00 71 ARG A CA 1
ATOM 623 C C . ARG A 1 71 ? 1.172 -6.950 -38.259 1.00 64.00 71 ARG A C 1
ATOM 625 O O . ARG A 1 71 ? 1.680 -7.140 -39.367 1.00 64.00 71 ARG A O 1
ATOM 632 N N . PRO A 1 72 ? 1.619 -5.976 -37.438 1.00 63.50 72 PRO A N 1
ATOM 633 C CA . PRO A 1 72 ? 2.737 -5.099 -37.784 1.00 63.50 72 PRO A CA 1
ATOM 634 C C . PRO A 1 72 ? 3.996 -5.893 -38.158 1.00 63.50 72 PRO A C 1
ATOM 636 O O . PRO A 1 72 ? 4.366 -6.833 -37.458 1.00 63.50 72 PRO A O 1
ATOM 639 N N . LYS A 1 73 ? 4.679 -5.494 -39.240 1.00 62.84 73 LYS A N 1
ATOM 640 C CA . LYS A 1 73 ? 5.855 -6.201 -39.791 1.00 62.84 73 LYS A CA 1
ATOM 641 C C . LYS A 1 73 ? 7.150 -6.044 -38.973 1.00 62.84 73 LYS A C 1
ATOM 643 O O . LYS A 1 73 ? 8.173 -6.562 -39.396 1.00 62.84 73 LYS A O 1
ATOM 648 N N . LYS A 1 74 ? 7.119 -5.347 -37.832 1.00 70.12 74 LYS A N 1
ATOM 649 C CA . LYS A 1 74 ? 8.319 -4.991 -37.059 1.00 70.12 74 LYS A CA 1
ATOM 650 C C . LYS A 1 74 ? 8.811 -6.173 -36.230 1.00 70.12 74 LYS A C 1
ATOM 652 O O . LYS A 1 74 ? 8.082 -6.669 -35.369 1.00 70.12 74 LYS A O 1
ATOM 657 N N . TYR A 1 75 ? 10.048 -6.591 -36.459 1.00 71.75 75 TYR A N 1
ATOM 658 C CA . TYR A 1 75 ? 10.713 -7.584 -35.622 1.00 71.75 75 TYR A CA 1
ATOM 659 C C . TYR A 1 75 ? 11.321 -6.922 -34.387 1.00 71.75 75 TYR A C 1
ATOM 661 O O . TYR A 1 75 ? 11.737 -5.766 -34.425 1.00 71.75 75 TYR A O 1
ATOM 669 N N . TRP A 1 76 ? 11.414 -7.664 -33.282 1.00 73.44 76 TRP A N 1
ATOM 670 C CA . TRP A 1 76 ? 12.010 -7.150 -32.046 1.00 73.44 76 TRP A CA 1
ATOM 671 C C . TRP A 1 76 ? 13.438 -6.626 -32.269 1.00 73.44 76 TRP A C 1
ATOM 673 O O . TRP A 1 76 ? 13.731 -5.504 -31.871 1.00 73.44 76 TRP A O 1
ATOM 683 N N . GLY A 1 77 ? 14.276 -7.358 -33.013 1.00 76.12 77 GLY A N 1
ATOM 684 C CA . GLY A 1 77 ? 15.633 -6.911 -33.357 1.00 76.12 77 GLY A CA 1
ATOM 685 C C . GLY A 1 77 ? 15.680 -5.631 -34.204 1.00 76.12 77 GLY A C 1
ATOM 686 O O . GLY A 1 77 ? 16.574 -4.813 -34.028 1.00 76.12 77 GLY A O 1
ATOM 687 N N . GLU A 1 78 ? 14.696 -5.400 -35.078 1.00 81.00 78 GLU A N 1
ATOM 688 C CA . GLU A 1 78 ? 14.591 -4.144 -35.838 1.00 81.00 78 GLU A CA 1
ATOM 689 C C . GLU A 1 78 ? 14.192 -2.969 -34.945 1.00 81.00 78 GLU A C 1
ATOM 691 O O . GLU A 1 78 ? 14.700 -1.863 -35.115 1.00 81.00 78 GLU A O 1
ATOM 696 N N . VAL A 1 79 ? 13.300 -3.206 -33.977 1.00 82.38 79 VAL A N 1
ATOM 697 C CA . VAL A 1 79 ? 12.903 -2.194 -32.989 1.00 82.38 79 VAL A CA 1
ATOM 698 C C . VAL A 1 79 ? 14.091 -1.824 -32.103 1.00 82.38 79 VAL A C 1
ATOM 700 O O . VAL A 1 79 ? 14.339 -0.639 -31.911 1.00 82.38 79 VAL A O 1
ATOM 703 N N . ILE A 1 80 ? 14.856 -2.812 -31.627 1.00 83.56 80 ILE A N 1
ATOM 704 C CA . ILE A 1 80 ? 16.063 -2.577 -30.826 1.00 83.56 80 ILE A CA 1
ATOM 705 C C . ILE A 1 80 ? 17.119 -1.812 -31.629 1.00 83.56 80 ILE A C 1
ATOM 707 O O . ILE A 1 80 ? 17.631 -0.814 -31.133 1.00 83.56 80 ILE A O 1
ATOM 711 N N . ARG A 1 81 ? 17.393 -2.201 -32.883 1.00 84.50 81 ARG A N 1
ATOM 712 C CA . ARG A 1 81 ? 18.319 -1.460 -33.759 1.00 84.50 81 ARG A CA 1
ATOM 713 C C . ARG A 1 81 ? 17.895 -0.007 -33.940 1.00 84.50 81 ARG A C 1
ATOM 715 O O . ARG A 1 81 ? 18.716 0.884 -33.767 1.00 84.50 81 ARG A O 1
ATOM 722 N N . ARG A 1 82 ? 16.610 0.238 -34.209 1.00 84.88 82 ARG A N 1
ATOM 723 C CA . ARG A 1 82 ? 16.068 1.597 -34.339 1.00 84.88 82 ARG A CA 1
ATOM 724 C C . ARG A 1 82 ? 16.259 2.419 -33.062 1.00 84.88 82 ARG A C 1
ATOM 726 O O . ARG A 1 82 ? 16.668 3.571 -33.149 1.00 84.88 82 ARG A O 1
ATOM 733 N N . ASP A 1 83 ? 15.957 1.838 -31.903 1.00 85.56 83 ASP A N 1
ATOM 734 C CA . ASP A 1 83 ? 16.101 2.514 -30.611 1.00 85.56 83 ASP A CA 1
ATOM 735 C C . ASP A 1 83 ? 17.582 2.801 -30.289 1.00 85.56 83 ASP A C 1
ATOM 737 O O . ASP A 1 83 ? 17.901 3.878 -29.799 1.00 85.56 83 ASP A O 1
ATOM 741 N N . MET A 1 84 ? 18.504 1.885 -30.616 1.00 85.12 84 MET A N 1
ATOM 742 C CA . MET A 1 84 ? 19.950 2.109 -30.460 1.00 85.12 84 MET A CA 1
ATOM 743 C C . MET A 1 84 ? 20.458 3.230 -31.372 1.00 85.12 84 MET A C 1
ATOM 745 O O . MET A 1 84 ? 21.215 4.082 -30.915 1.00 85.12 84 MET A O 1
ATOM 749 N N . THR A 1 85 ? 19.995 3.296 -32.627 1.00 85.50 85 THR A N 1
ATOM 750 C CA . THR A 1 85 ? 20.345 4.390 -33.549 1.00 85.50 85 THR A CA 1
ATOM 751 C C . THR A 1 85 ? 19.861 5.748 -33.040 1.00 85.50 85 THR A C 1
ATOM 753 O O . THR A 1 85 ? 20.583 6.732 -33.163 1.00 85.50 85 THR A O 1
ATOM 756 N N . GLN A 1 86 ? 18.669 5.817 -32.434 1.00 78.62 86 GLN A N 1
ATOM 757 C CA . GLN A 1 86 ? 18.131 7.064 -31.870 1.00 78.62 86 GLN A CA 1
ATOM 758 C C . GLN A 1 86 ? 18.980 7.626 -30.721 1.00 78.62 86 GLN A C 1
ATOM 760 O O . GLN A 1 86 ? 18.995 8.836 -30.519 1.00 78.62 86 GLN A O 1
ATOM 765 N N . VAL A 1 87 ? 19.686 6.760 -29.991 1.00 77.75 87 VAL A N 1
ATOM 766 C CA . VAL A 1 87 ? 20.484 7.113 -28.803 1.00 77.75 87 VAL A CA 1
ATOM 767 C C . VAL A 1 87 ? 21.990 7.020 -29.096 1.00 77.75 87 VAL A C 1
ATOM 769 O O . VAL A 1 87 ? 22.806 7.185 -28.200 1.00 77.75 87 VAL A O 1
ATOM 772 N N . GLN A 1 88 ? 22.365 6.772 -30.358 1.00 83.00 88 GLN A N 1
ATOM 773 C CA . GLN A 1 88 ? 23.752 6.607 -30.813 1.00 83.00 88 GLN A CA 1
ATOM 774 C C . GLN A 1 88 ? 24.534 5.546 -30.016 1.00 83.00 88 GLN A C 1
ATOM 776 O O . GLN A 1 88 ? 25.704 5.730 -29.693 1.00 83.00 88 GLN A O 1
ATOM 781 N N . LEU A 1 89 ? 23.882 4.423 -29.697 1.00 86.25 89 LEU A N 1
ATOM 782 C CA . LEU A 1 89 ? 24.494 3.305 -28.976 1.00 86.25 89 LEU A CA 1
ATOM 783 C C . LEU A 1 89 ? 24.901 2.180 -29.916 1.00 86.25 89 LEU A C 1
ATOM 785 O O . LEU A 1 89 ? 24.196 1.868 -30.877 1.00 86.25 89 LEU A O 1
ATOM 789 N N . THR A 1 90 ? 26.009 1.529 -29.583 1.00 85.44 90 THR A N 1
ATOM 790 C CA . THR A 1 90 ? 26.499 0.330 -30.261 1.00 85.44 90 THR A CA 1
ATOM 791 C C . THR A 1 90 ? 26.368 -0.897 -29.353 1.00 85.44 90 THR A C 1
ATOM 793 O O . THR A 1 90 ? 26.222 -0.794 -28.132 1.00 85.44 90 THR A O 1
ATOM 796 N N . GLU A 1 91 ? 26.325 -2.089 -29.949 1.00 81.31 91 GLU A N 1
ATOM 797 C CA . GLU A 1 91 ? 26.036 -3.335 -29.227 1.00 81.31 91 GLU A CA 1
ATOM 798 C C . GLU A 1 91 ? 27.170 -3.753 -28.276 1.00 81.31 91 GLU A C 1
ATOM 800 O O . GLU A 1 91 ? 26.912 -4.292 -27.200 1.00 81.31 91 GLU A O 1
ATOM 805 N N . ASP A 1 92 ? 28.417 -3.429 -28.609 1.00 83.00 92 ASP A N 1
ATOM 806 C CA . ASP A 1 92 ? 29.611 -3.650 -27.785 1.00 83.00 92 ASP A CA 1
ATOM 807 C C . ASP A 1 92 ? 29.563 -2.880 -26.454 1.00 83.00 92 ASP A C 1
ATOM 809 O O . ASP A 1 92 ? 29.999 -3.394 -25.420 1.00 83.00 92 ASP A O 1
ATOM 813 N N . MET A 1 93 ? 28.907 -1.712 -26.427 1.00 83.75 93 MET A N 1
ATOM 814 C CA . MET A 1 93 ? 28.703 -0.932 -25.199 1.00 83.75 93 MET A CA 1
ATOM 8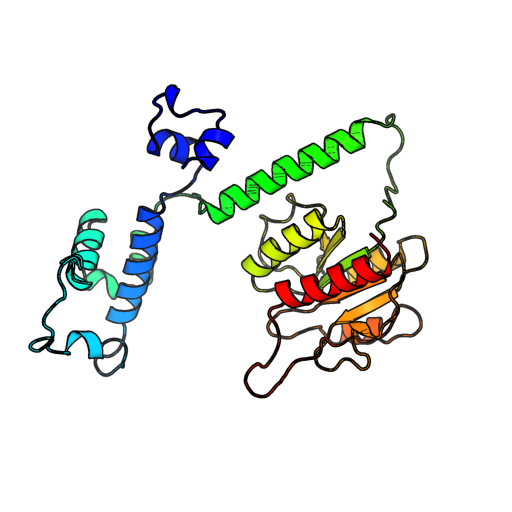15 C C . MET A 1 93 ? 27.838 -1.664 -24.165 1.00 83.75 93 MET A C 1
ATOM 817 O O . MET A 1 93 ? 27.809 -1.274 -22.997 1.00 83.75 93 MET A O 1
ATOM 821 N N . THR A 1 94 ? 27.117 -2.725 -24.551 1.00 84.88 94 THR A N 1
ATOM 822 C CA . THR A 1 94 ? 26.312 -3.517 -23.610 1.00 84.88 94 THR A CA 1
ATOM 823 C C . THR A 1 94 ? 27.163 -4.271 -22.590 1.00 84.88 94 THR A C 1
ATOM 825 O O . THR A 1 94 ? 26.644 -4.622 -21.526 1.00 84.88 94 THR A O 1
ATOM 828 N N . LEU A 1 95 ? 28.451 -4.500 -22.863 1.00 83.62 95 LEU A N 1
ATOM 829 C CA . LEU A 1 95 ? 29.357 -5.202 -21.953 1.00 83.62 95 LEU A CA 1
ATOM 830 C C . LEU A 1 95 ? 29.690 -4.356 -20.715 1.00 83.62 95 LEU A C 1
ATOM 832 O O . LEU A 1 95 ? 29.724 -4.886 -19.601 1.00 83.62 95 LEU A O 1
ATOM 836 N N . ASP A 1 96 ? 29.810 -3.035 -20.870 1.00 87.06 96 ASP A N 1
ATOM 837 C CA . ASP A 1 96 ? 29.955 -2.107 -19.747 1.00 87.06 96 ASP A CA 1
ATOM 838 C C . ASP A 1 96 ? 28.582 -1.752 -19.156 1.00 87.06 96 ASP A C 1
ATOM 840 O O . ASP A 1 96 ? 27.810 -0.938 -19.668 1.00 87.06 96 ASP A O 1
ATOM 844 N N . ARG A 1 97 ? 28.266 -2.355 -18.006 1.00 84.12 97 ARG A N 1
ATOM 845 C CA . ARG A 1 97 ? 26.999 -2.122 -17.299 1.00 84.12 97 ARG A CA 1
ATOM 846 C C . ARG A 1 97 ? 26.834 -0.675 -16.822 1.00 84.12 97 ARG A C 1
ATOM 848 O O . ARG A 1 97 ? 25.692 -0.210 -16.748 1.00 84.12 97 ARG A O 1
ATOM 855 N N . GLY A 1 98 ? 27.915 -0.012 -16.418 1.00 82.31 98 GLY A N 1
ATOM 856 C CA . GLY A 1 98 ? 27.890 1.347 -15.881 1.00 82.31 98 GLY A CA 1
ATOM 857 C C . GLY A 1 98 ? 27.609 2.351 -16.988 1.00 82.31 98 GLY A C 1
ATOM 858 O O . GLY A 1 98 ? 26.622 3.089 -16.912 1.00 82.31 98 GLY A O 1
ATOM 859 N N . LEU A 1 99 ? 28.407 2.286 -18.054 1.00 83.81 99 LEU A N 1
ATOM 860 C CA . LEU A 1 99 ? 28.240 3.099 -19.254 1.00 83.81 99 LEU A CA 1
ATOM 861 C C . LEU A 1 99 ? 26.859 2.879 -19.879 1.00 83.81 99 LEU A C 1
ATOM 863 O O . LEU A 1 99 ? 26.117 3.840 -20.074 1.00 83.81 99 LEU A O 1
ATOM 867 N N . TRP A 1 100 ? 26.449 1.619 -20.076 1.00 85.12 100 TRP A N 1
ATOM 868 C CA . TRP A 1 100 ? 25.143 1.287 -20.653 1.00 85.12 100 TRP A CA 1
ATOM 869 C C . TRP A 1 100 ? 23.986 1.887 -19.854 1.00 85.12 100 TRP A C 1
ATOM 871 O O . TRP A 1 100 ? 23.060 2.453 -20.427 1.00 85.12 100 TRP A O 1
ATOM 881 N N . ARG A 1 101 ? 24.016 1.799 -18.516 1.00 82.50 101 ARG A N 1
ATOM 882 C CA . ARG A 1 101 ? 22.939 2.345 -17.669 1.00 82.50 101 ARG A CA 1
ATOM 883 C C . ARG A 1 101 ? 22.853 3.862 -17.723 1.00 82.50 101 ARG A C 1
ATOM 885 O O . ARG A 1 101 ? 21.742 4.376 -17.618 1.00 82.50 101 ARG A O 1
ATOM 892 N N . THR A 1 102 ? 23.986 4.544 -17.824 1.00 82.19 102 THR A N 1
ATOM 893 C CA . THR A 1 102 ? 24.032 6.006 -17.916 1.00 82.19 102 THR A CA 1
ATOM 894 C C . THR A 1 102 ? 23.530 6.470 -19.276 1.00 82.19 102 THR A C 1
ATOM 896 O O . THR A 1 102 ? 22.707 7.376 -19.335 1.00 82.19 102 THR A O 1
ATOM 899 N N . GLN A 1 103 ? 23.939 5.789 -20.345 1.00 81.81 103 GLN A N 1
ATOM 900 C CA . GLN A 1 103 ? 23.624 6.171 -21.718 1.00 81.81 103 GLN A CA 1
ATOM 901 C C . GLN A 1 103 ? 22.169 5.890 -22.124 1.00 81.81 103 GLN A C 1
ATOM 903 O O . GLN A 1 103 ? 21.544 6.700 -22.797 1.00 81.81 103 GLN A O 1
ATOM 908 N N . ILE A 1 104 ? 21.568 4.784 -21.664 1.00 84.38 104 ILE A N 1
ATOM 909 C CA . ILE A 1 104 ? 20.147 4.498 -21.954 1.00 84.38 104 ILE A CA 1
ATOM 910 C C . ILE A 1 104 ? 19.180 5.347 -21.121 1.00 84.38 104 ILE A C 1
ATOM 912 O O . ILE A 1 104 ? 17.963 5.232 -21.274 1.00 84.38 104 ILE A O 1
ATOM 916 N N . ARG A 1 105 ? 19.684 6.110 -20.146 1.00 79.88 105 ARG A N 1
ATOM 917 C CA . ARG A 1 105 ? 18.838 6.865 -19.228 1.00 79.88 105 ARG A CA 1
ATOM 918 C C . ARG A 1 105 ? 18.334 8.106 -19.947 1.00 79.88 105 ARG A C 1
ATOM 920 O O . ARG A 1 105 ? 19.105 9.005 -20.254 1.00 79.88 105 ARG A O 1
ATOM 927 N N . VAL A 1 106 ? 17.023 8.182 -20.141 1.00 73.94 106 VAL A N 1
ATOM 928 C CA . VAL A 1 106 ? 16.364 9.395 -20.637 1.00 73.94 106 VAL A CA 1
ATOM 929 C C . VAL A 1 106 ? 16.688 10.539 -19.663 1.00 73.94 106 VAL A C 1
ATOM 931 O O . VAL A 1 106 ? 16.329 10.458 -18.483 1.00 73.94 106 VAL A O 1
ATOM 934 N N . VAL A 1 107 ? 17.446 11.530 -20.148 1.00 55.72 107 VAL A N 1
ATOM 935 C CA . VAL A 1 107 ? 18.109 12.607 -19.386 1.00 55.72 107 VAL A CA 1
ATOM 936 C C . VAL A 1 107 ? 17.135 13.387 -18.505 1.00 55.72 107 VAL A C 1
ATOM 938 O O . VAL A 1 107 ? 16.086 13.794 -18.984 1.00 55.72 107 VAL A O 1
ATOM 941 N N . GLY A 1 108 ? 17.552 13.659 -17.257 1.00 49.50 108 GLY A N 1
ATOM 942 C CA . GLY A 1 108 ? 16.992 14.630 -16.302 1.00 49.50 108 GLY A CA 1
ATOM 943 C C . GLY A 1 108 ? 16.042 14.042 -15.248 1.00 49.50 108 GLY A C 1
ATOM 944 O O . GLY A 1 108 ? 15.591 12.905 -15.358 1.00 49.50 108 GLY A O 1
ATOM 945 N N . GLU A 1 109 ? 15.722 14.818 -14.215 1.00 48.88 109 GLU A N 1
ATOM 946 C CA . GLU A 1 109 ? 14.796 14.501 -13.108 1.00 48.88 109 GLU A CA 1
ATOM 947 C C . GLU A 1 109 ? 13.324 14.321 -13.553 1.00 48.88 109 GLU A C 1
ATOM 949 O O . GLU A 1 109 ? 12.385 14.678 -12.844 1.00 48.88 109 GLU A O 1
ATOM 954 N N . TRP A 1 110 ? 13.095 13.801 -14.756 1.00 49.78 110 TRP A N 1
ATOM 955 C CA . TRP A 1 110 ? 11.782 13.667 -15.356 1.00 49.78 110 TRP A CA 1
ATOM 956 C C . TRP A 1 110 ? 11.104 12.434 -14.790 1.00 49.78 110 TRP A C 1
ATOM 958 O O . TRP A 1 110 ? 11.476 11.282 -15.051 1.00 49.78 110 TRP A O 1
ATOM 968 N N . ILE A 1 111 ? 10.087 12.690 -13.984 1.00 52.84 111 ILE A N 1
ATOM 969 C CA . ILE A 1 111 ? 9.264 11.650 -13.400 1.00 52.84 111 ILE A CA 1
ATOM 970 C C . ILE A 1 111 ? 8.335 11.071 -14.469 1.00 52.84 111 ILE A C 1
ATOM 972 O O . ILE A 1 111 ? 7.884 11.745 -15.395 1.00 52.84 111 ILE A O 1
ATOM 976 N N . THR A 1 112 ? 8.058 9.773 -14.376 1.00 55.09 112 THR A N 1
ATOM 977 C CA . THR A 1 112 ? 7.075 9.125 -15.250 1.00 55.09 112 THR A CA 1
ATOM 978 C C . THR A 1 112 ? 5.713 9.802 -15.094 1.00 55.09 112 THR A C 1
ATOM 980 O O . THR A 1 112 ? 5.380 10.306 -14.023 1.00 55.09 112 THR A O 1
ATOM 983 N N . PHE A 1 113 ? 4.874 9.762 -16.133 1.00 43.09 113 PHE A N 1
ATOM 984 C CA . PHE A 1 113 ? 3.504 10.281 -16.050 1.00 43.09 113 PHE A CA 1
ATOM 985 C C . PHE A 1 113 ? 2.744 9.719 -14.831 1.00 43.09 113 PHE A C 1
ATOM 987 O O . PHE A 1 113 ? 2.035 10.458 -14.159 1.00 43.09 113 PHE A O 1
ATOM 994 N N . GLY A 1 114 ? 2.968 8.448 -14.473 1.00 46.16 114 GLY A N 1
ATOM 995 C CA . GLY A 1 114 ? 2.421 7.851 -13.249 1.00 46.16 114 GLY A CA 1
ATOM 996 C C . GLY A 1 114 ? 2.925 8.512 -11.961 1.00 46.16 114 GLY A C 1
ATOM 997 O O . GLY A 1 114 ? 2.137 8.755 -11.055 1.00 46.16 114 GLY A O 1
ATOM 998 N N . GLN A 1 115 ? 4.208 8.866 -11.885 1.00 49.56 115 GLN A N 1
ATOM 999 C CA . GLN A 1 115 ? 4.788 9.604 -10.756 1.00 49.56 115 GLN A CA 1
ATOM 1000 C C . GLN A 1 115 ? 4.325 11.076 -10.705 1.00 49.56 115 GLN A C 1
ATOM 1002 O O . GLN A 1 115 ? 4.154 11.607 -9.611 1.00 49.56 115 GLN A O 1
ATOM 1007 N N . TYR A 1 116 ? 4.076 11.718 -11.853 1.00 43.25 116 TYR A N 1
ATOM 1008 C CA . TYR A 1 116 ? 3.585 13.103 -11.947 1.00 43.25 116 TYR A CA 1
ATOM 1009 C C . TYR A 1 116 ? 2.100 13.239 -11.599 1.00 43.25 116 TYR A C 1
ATOM 1011 O O . TYR A 1 116 ? 1.727 14.076 -10.783 1.00 43.25 116 TYR A O 1
ATOM 1019 N N . VAL A 1 117 ? 1.249 12.357 -12.132 1.00 39.56 117 VAL A N 1
ATOM 1020 C CA . VAL A 1 117 ? -0.172 12.281 -11.754 1.00 39.56 117 VAL A CA 1
ATOM 1021 C C . VAL A 1 117 ? -0.306 12.009 -10.258 1.00 39.56 117 VAL A C 1
ATOM 1023 O O . VAL A 1 117 ? -1.107 12.651 -9.587 1.00 39.56 117 VAL A O 1
ATOM 1026 N N . ASN A 1 118 ? 0.544 11.134 -9.711 1.00 42.25 118 ASN A N 1
ATOM 1027 C CA . ASN A 1 118 ? 0.615 10.890 -8.273 1.00 42.25 118 ASN A CA 1
ATOM 1028 C C . ASN A 1 118 ? 1.149 12.096 -7.478 1.00 42.25 118 ASN A C 1
ATOM 1030 O O . ASN A 1 118 ? 0.949 12.138 -6.280 1.00 42.25 118 ASN A O 1
ATOM 1034 N N . SER A 1 119 ? 1.821 13.066 -8.106 1.00 42.50 119 SER A N 1
ATOM 1035 C CA . SER A 1 119 ? 2.252 14.312 -7.459 1.00 42.50 119 SER A CA 1
ATOM 1036 C C . SER A 1 119 ? 1.172 15.397 -7.478 1.00 42.50 119 SER A C 1
ATOM 1038 O O . SER A 1 119 ? 1.150 16.215 -6.572 1.00 42.50 119 SER A O 1
ATOM 1040 N N . ILE A 1 120 ? 0.286 15.418 -8.478 1.00 41.06 120 ILE A N 1
ATOM 1041 C CA . ILE A 1 120 ? -0.761 16.450 -8.615 1.00 41.06 120 ILE A CA 1
ATOM 1042 C C . ILE A 1 120 ? -2.062 16.070 -7.937 1.00 41.06 120 ILE A C 1
ATOM 1044 O O . ILE A 1 120 ? -2.695 16.928 -7.333 1.00 41.06 120 ILE A O 1
ATOM 1048 N N . TYR A 1 121 ? -2.471 14.800 -8.023 1.00 36.16 121 TYR A N 1
ATOM 1049 C CA . TYR A 1 121 ? -3.623 14.322 -7.251 1.00 36.16 121 TYR A CA 1
ATOM 1050 C C . TYR A 1 121 ? -3.424 14.619 -5.768 1.00 36.16 121 TYR A C 1
ATOM 1052 O O . TYR A 1 121 ? -4.330 15.076 -5.092 1.00 36.16 121 TYR A O 1
ATOM 1060 N N . VAL A 1 122 ? -2.191 14.444 -5.319 1.00 37.97 122 VAL A N 1
ATOM 1061 C CA . VAL A 1 122 ? -1.669 14.860 -4.027 1.00 37.97 122 VAL A CA 1
ATOM 1062 C C . VAL A 1 122 ? -1.857 16.353 -3.751 1.00 37.97 122 VAL A C 1
ATOM 1064 O O . VAL A 1 122 ? -2.481 16.694 -2.756 1.00 37.97 122 VAL A O 1
ATOM 1067 N N . SER A 1 123 ? -1.382 17.243 -4.630 1.00 35.62 123 SER A N 1
ATOM 1068 C CA . SER A 1 123 ? -1.481 18.691 -4.408 1.00 35.62 123 SER A CA 1
ATOM 1069 C C . SER A 1 123 ? -2.932 19.169 -4.382 1.00 35.62 123 SER A C 1
ATOM 1071 O O . SER A 1 123 ? -3.277 20.033 -3.588 1.00 35.62 123 SER A O 1
ATOM 1073 N N . LYS A 1 124 ? -3.800 18.564 -5.199 1.00 35.09 124 LYS A N 1
ATOM 1074 C CA . LYS A 1 124 ? -5.230 18.891 -5.259 1.00 35.09 124 LYS A CA 1
ATOM 1075 C C . LYS A 1 124 ? -6.004 18.336 -4.057 1.00 35.09 124 LYS A C 1
ATOM 1077 O O . LYS A 1 124 ? -6.931 18.976 -3.583 1.00 35.09 124 LYS A O 1
ATOM 1082 N N . ILE A 1 125 ? -5.586 17.186 -3.519 1.00 34.91 125 ILE A N 1
ATOM 1083 C CA . ILE A 1 125 ? -6.078 16.656 -2.237 1.00 34.91 125 ILE A CA 1
ATOM 1084 C C . ILE A 1 125 ? -5.629 17.559 -1.078 1.00 34.91 125 ILE A C 1
ATOM 1086 O O . ILE A 1 125 ? -6.439 17.865 -0.211 1.00 34.91 125 ILE A O 1
ATOM 1090 N N . GLU A 1 126 ? -4.382 18.039 -1.066 1.00 35.50 126 GLU A N 1
ATOM 1091 C CA . GLU A 1 126 ? -3.908 19.017 -0.072 1.00 35.50 126 GLU A CA 1
ATOM 1092 C C . GLU A 1 126 ? -4.669 20.347 -0.141 1.00 35.50 126 GLU A C 1
ATOM 1094 O O . GLU A 1 126 ? -4.888 20.974 0.893 1.00 35.50 126 GLU A O 1
ATOM 1099 N N . GLU A 1 127 ? -5.084 20.764 -1.336 1.00 35.91 127 GLU A N 1
ATOM 1100 C CA . GLU A 1 127 ? -5.883 21.968 -1.574 1.00 35.91 127 GLU A CA 1
ATOM 1101 C C . GLU A 1 127 ? -7.332 21.799 -1.090 1.00 35.91 127 GLU A C 1
ATOM 1103 O O . GLU A 1 127 ? -7.824 22.666 -0.374 1.00 35.91 127 GLU A O 1
ATOM 1108 N N . CYS A 1 128 ? -7.969 20.649 -1.360 1.00 30.77 128 CYS A N 1
ATOM 1109 C CA . CYS A 1 128 ? -9.282 20.296 -0.798 1.00 30.77 128 CYS A CA 1
ATOM 1110 C C . CYS A 1 128 ? -9.263 20.210 0.739 1.00 30.77 128 CYS A C 1
ATOM 1112 O O . CYS A 1 128 ? -10.213 20.610 1.402 1.00 30.77 128 CYS A O 1
ATOM 1114 N N . ILE A 1 129 ? -8.163 19.731 1.325 1.00 35.00 129 ILE A N 1
ATOM 1115 C CA . ILE A 1 129 ? -8.001 19.681 2.785 1.00 35.00 129 ILE A CA 1
ATOM 1116 C C . ILE A 1 129 ? -7.751 21.089 3.356 1.00 35.00 129 ILE A C 1
ATOM 1118 O O . ILE A 1 129 ? -8.239 21.411 4.438 1.00 35.00 129 ILE A O 1
ATOM 1122 N N . ARG A 1 130 ? -7.026 21.958 2.636 1.00 33.97 130 ARG A N 1
ATOM 1123 C CA . ARG A 1 130 ? -6.825 23.366 3.023 1.00 33.97 130 ARG A CA 1
ATOM 1124 C C . ARG A 1 130 ? -8.109 24.191 2.928 1.00 33.97 130 ARG A C 1
ATOM 1126 O O . ARG A 1 130 ? -8.311 25.061 3.769 1.00 33.97 130 ARG A O 1
ATOM 1133 N N . SER A 1 131 ? -8.979 23.924 1.952 1.00 30.98 131 SER A N 1
ATOM 1134 C CA . SER A 1 131 ? -10.271 24.612 1.843 1.00 30.98 131 SER A CA 1
ATOM 1135 C C . SER A 1 131 ? -11.213 24.281 3.000 1.00 30.98 131 SER A C 1
ATOM 1137 O O . SER A 1 131 ? -11.912 25.178 3.460 1.00 30.98 131 SER A O 1
ATOM 1139 N N . ASP A 1 132 ? -11.162 23.057 3.535 1.00 32.59 132 ASP A N 1
ATOM 1140 C CA . ASP A 1 132 ? -11.912 22.681 4.744 1.00 32.59 132 ASP A CA 1
ATOM 1141 C C . ASP A 1 132 ? -11.290 23.265 6.030 1.00 32.59 132 ASP A C 1
ATOM 1143 O O . ASP A 1 132 ? -11.993 23.526 7.005 1.00 32.59 132 ASP A O 1
ATOM 1147 N N . ALA A 1 133 ? -9.975 23.519 6.037 1.00 33.19 133 ALA A N 1
ATOM 1148 C CA . ALA A 1 133 ? -9.260 24.113 7.172 1.00 33.19 133 ALA A CA 1
ATOM 1149 C C . ALA A 1 133 ? -9.444 25.639 7.300 1.00 33.19 133 ALA A C 1
ATOM 1151 O O . ALA A 1 133 ? -9.333 26.177 8.400 1.00 33.19 133 ALA A O 1
ATOM 1152 N N . ASN A 1 134 ? -9.757 26.343 6.207 1.00 33.12 134 ASN A N 1
ATOM 1153 C CA . ASN A 1 134 ? -9.937 27.802 6.194 1.00 33.12 134 ASN A CA 1
ATOM 1154 C C . ASN A 1 134 ? -11.292 28.279 6.761 1.00 33.12 134 ASN A C 1
ATOM 1156 O O . ASN A 1 134 ? -11.563 29.479 6.768 1.00 33.12 134 ASN A O 1
ATOM 1160 N N . GLY A 1 135 ? -12.145 27.366 7.236 1.00 28.16 135 GLY A N 1
ATOM 1161 C CA . GLY A 1 135 ? -13.444 27.687 7.835 1.00 28.16 135 GLY A CA 1
ATOM 1162 C C . GLY A 1 135 ? -13.422 28.039 9.328 1.00 28.16 135 GLY A C 1
ATOM 1163 O O . GLY A 1 135 ? -14.485 28.311 9.880 1.00 28.16 135 GLY A O 1
ATOM 1164 N N . LEU A 1 136 ? -12.267 28.025 10.007 1.00 30.17 136 LEU A N 1
ATOM 1165 C CA . LEU A 1 136 ? -12.183 28.254 11.457 1.00 30.17 136 LEU A CA 1
ATOM 1166 C C . LEU A 1 136 ? -11.085 29.270 11.824 1.00 30.17 136 LEU A C 1
ATOM 1168 O O . LEU A 1 136 ? -10.015 29.257 11.214 1.00 30.17 136 LEU A O 1
ATOM 1172 N N . PRO A 1 137 ? -11.330 30.166 12.803 1.00 27.97 137 PRO A N 1
ATOM 1173 C CA . PRO A 1 137 ? -10.431 31.274 13.083 1.00 27.97 137 PRO A CA 1
ATOM 1174 C C . PRO A 1 137 ? -9.127 30.810 13.737 1.00 27.97 137 PRO A C 1
ATOM 1176 O O . PRO A 1 137 ? -9.108 29.960 14.626 1.00 27.97 137 PRO A O 1
ATOM 1179 N N . ASN A 1 138 ? -8.039 31.431 13.283 1.00 33.41 138 ASN A N 1
ATOM 1180 C CA . ASN A 1 138 ? -6.673 31.253 13.759 1.00 33.41 138 ASN A CA 1
ATOM 1181 C C . ASN A 1 138 ? -6.534 31.513 15.264 1.00 33.41 138 ASN A C 1
ATOM 1183 O O . ASN A 1 138 ? -6.865 32.595 15.745 1.00 33.41 138 ASN A O 1
ATOM 1187 N N . GLY A 1 139 ? -5.903 30.578 15.972 1.00 26.89 139 GLY A N 1
ATOM 1188 C CA . GLY A 1 139 ? -5.380 30.834 17.307 1.00 26.89 139 GLY A CA 1
ATOM 1189 C C . GLY A 1 139 ? -4.945 29.568 18.031 1.00 26.89 139 GLY A C 1
ATOM 1190 O O . GLY A 1 139 ? -5.763 28.702 18.302 1.00 26.89 139 GLY A O 1
ATOM 1191 N N . VAL A 1 140 ? -3.671 29.550 18.429 1.00 24.41 140 VAL A N 1
ATOM 1192 C CA . VAL A 1 140 ? -3.023 28.612 19.364 1.00 24.41 140 VAL A CA 1
ATOM 1193 C C . VAL A 1 140 ? -2.585 27.271 18.757 1.00 24.41 140 VAL A C 1
ATOM 1195 O O . VAL A 1 140 ? -3.371 26.422 18.353 1.00 24.41 140 VAL A O 1
ATOM 1198 N N . GLY A 1 141 ? -1.262 27.101 18.689 1.00 27.31 141 GLY A N 1
ATOM 1199 C CA . GLY A 1 141 ? -0.611 25.865 18.279 1.00 27.31 141 GLY A CA 1
ATOM 1200 C C . GLY A 1 141 ? -0.790 24.730 19.289 1.00 27.31 141 GLY A C 1
ATOM 1201 O O . GLY A 1 141 ? -0.945 24.952 20.485 1.00 27.31 141 GLY A O 1
ATOM 1202 N N . GLY A 1 142 ? -0.690 23.503 18.779 1.00 27.22 142 GLY A N 1
ATOM 1203 C CA . GLY A 1 142 ? -0.754 22.274 19.566 1.00 27.22 142 GLY A CA 1
ATOM 1204 C C . GLY A 1 142 ? -2.138 21.627 19.540 1.00 27.22 142 GLY A C 1
ATOM 1205 O O . GLY A 1 142 ? -3.144 22.267 19.791 1.00 27.22 142 GLY A O 1
ATOM 1206 N N . ALA A 1 143 ? -2.161 20.325 19.252 1.00 29.17 143 ALA A N 1
ATOM 1207 C CA . ALA A 1 143 ? -3.337 19.453 19.292 1.00 29.17 143 ALA A CA 1
ATOM 1208 C C . ALA A 1 143 ? -4.417 19.692 18.221 1.00 29.17 143 ALA A C 1
ATOM 1210 O O . ALA A 1 143 ? -5.567 19.983 18.522 1.00 29.17 143 ALA A O 1
ATOM 1211 N N . VAL A 1 144 ? -4.099 19.372 16.963 1.00 31.06 144 VAL A N 1
ATOM 1212 C CA . VAL A 1 144 ? -5.147 18.933 16.029 1.00 31.06 144 VAL A CA 1
ATOM 1213 C C . VAL A 1 144 ? -5.208 17.407 16.039 1.00 31.06 144 VAL A C 1
ATOM 1215 O O . VAL A 1 144 ? -4.762 16.719 15.120 1.00 31.06 144 VAL A O 1
ATOM 1218 N N . ALA A 1 145 ? -5.740 16.866 17.136 1.00 35.97 145 ALA A N 1
ATOM 1219 C CA . ALA A 1 145 ? -6.312 15.529 17.147 1.00 35.97 145 ALA A CA 1
ATOM 1220 C C . ALA A 1 145 ? -7.609 15.586 16.328 1.00 35.97 145 ALA A C 1
ATOM 1222 O O . ALA A 1 145 ? -8.710 15.644 16.868 1.00 35.97 145 ALA A O 1
ATOM 1223 N N . HIS A 1 146 ? -7.486 15.623 14.997 1.00 40.44 146 HIS A N 1
ATOM 1224 C CA . HIS A 1 146 ? -8.628 15.309 14.153 1.00 40.44 146 HIS A CA 1
ATOM 1225 C C . HIS A 1 146 ? -9.051 13.893 14.521 1.00 40.44 146 HIS A C 1
ATOM 1227 O O . HIS A 1 146 ? -8.245 12.964 14.434 1.00 40.44 146 HIS A O 1
ATOM 1233 N N . ASN A 1 147 ? -10.292 13.771 14.977 1.00 44.88 147 ASN A N 1
ATOM 1234 C CA . ASN A 1 147 ? -10.944 12.564 15.458 1.00 44.88 147 ASN A CA 1
ATOM 1235 C C . ASN A 1 147 ? -11.097 11.559 14.299 1.00 44.88 147 ASN A C 1
ATOM 1237 O O . ASN A 1 147 ? -12.183 11.341 13.765 1.00 44.88 147 ASN A O 1
ATOM 1241 N N . LYS A 1 148 ? -9.969 11.033 13.811 1.00 58.84 148 LYS A N 1
ATOM 1242 C CA . LYS A 1 148 ? -9.908 10.112 12.685 1.00 58.84 148 LYS A CA 1
ATOM 1243 C C . LYS A 1 148 ? -10.395 8.767 13.176 1.00 58.84 148 LYS A C 1
ATOM 1245 O O . LYS A 1 148 ? -9.802 8.141 14.049 1.00 58.84 148 LYS A O 1
ATOM 1250 N N . LEU A 1 149 ? -11.502 8.353 12.583 1.00 72.31 149 LEU A N 1
ATOM 1251 C CA . LEU A 1 149 ? -12.272 7.186 12.983 1.00 72.31 149 LEU A CA 1
ATOM 1252 C C . LEU A 1 149 ? -11.470 5.886 12.824 1.00 72.31 149 LEU A C 1
ATOM 1254 O O . LEU A 1 149 ? -11.726 4.929 13.552 1.00 72.31 149 LEU A O 1
ATOM 1258 N N . LEU A 1 150 ? -10.477 5.882 11.930 1.00 86.94 150 LEU A N 1
ATOM 1259 C CA . LEU A 1 150 ? -9.566 4.775 11.667 1.00 86.94 150 LEU A CA 1
ATOM 1260 C C . LEU A 1 150 ? -8.182 5.316 11.274 1.00 86.94 150 LEU A C 1
ATOM 1262 O O . LEU A 1 150 ? -8.072 6.369 10.634 1.00 86.94 150 LEU A O 1
ATOM 1266 N N . GLN A 1 151 ? -7.130 4.581 11.630 1.00 91.25 151 GLN A N 1
ATOM 1267 C CA . GLN A 1 151 ? -5.746 4.891 11.266 1.00 91.25 151 GLN A CA 1
ATOM 1268 C C . GLN A 1 151 ? -5.068 3.650 10.681 1.00 91.25 151 GLN A C 1
ATOM 1270 O O . GLN A 1 151 ? -5.324 2.533 11.123 1.00 91.25 151 GLN A O 1
ATOM 1275 N N . VAL A 1 152 ? -4.181 3.831 9.705 1.00 93.06 152 VAL A N 1
ATOM 1276 C CA . VAL A 1 152 ? -3.366 2.760 9.112 1.00 93.06 152 VAL A CA 1
ATOM 1277 C C . VAL A 1 152 ? -1.899 3.019 9.414 1.00 93.06 152 VAL A C 1
ATOM 1279 O O . VAL A 1 152 ? -1.416 4.132 9.233 1.00 93.06 152 VAL A O 1
ATOM 1282 N N . VAL A 1 153 ? -1.174 1.982 9.821 1.00 93.94 153 VAL A N 1
ATOM 1283 C CA . VAL A 1 153 ? 0.258 2.021 10.129 1.00 93.94 153 VAL A CA 1
ATOM 1284 C C . VAL A 1 153 ? 0.981 1.005 9.256 1.00 93.94 153 VAL A C 1
ATOM 1286 O O . VAL A 1 153 ? 0.648 -0.177 9.277 1.00 93.94 153 VAL A O 1
ATOM 1289 N N . LEU A 1 154 ? 1.976 1.454 8.494 1.00 92.00 154 LEU A N 1
ATOM 1290 C CA . LEU A 1 154 ? 2.844 0.601 7.686 1.00 92.00 154 LEU A CA 1
ATOM 1291 C C . LEU A 1 154 ? 4.247 0.589 8.284 1.00 92.00 154 LEU A C 1
ATOM 1293 O O . LEU A 1 154 ? 4.898 1.633 8.354 1.00 92.00 154 LEU A O 1
ATOM 1297 N N . VAL A 1 155 ? 4.719 -0.592 8.672 1.00 91.69 155 VAL A N 1
ATOM 1298 C CA . VAL A 1 155 ? 6.034 -0.791 9.286 1.00 91.69 155 VAL A CA 1
ATOM 1299 C C . VAL A 1 155 ? 7.024 -1.302 8.249 1.00 91.69 155 VAL A C 1
ATOM 1301 O O . VAL A 1 155 ? 6.839 -2.374 7.673 1.00 91.69 155 VAL A O 1
ATOM 1304 N N . SER A 1 156 ? 8.076 -0.520 8.012 1.00 85.38 156 SER A N 1
ATOM 1305 C CA . SER A 1 156 ? 9.153 -0.797 7.061 1.00 85.38 156 SER A CA 1
ATOM 1306 C C . SER A 1 156 ? 8.667 -1.164 5.639 1.00 85.38 156 SER A C 1
ATOM 1308 O O . SER A 1 156 ? 9.085 -2.189 5.093 1.00 85.38 156 SER A O 1
ATOM 1310 N N . PRO A 1 157 ? 7.763 -0.391 4.991 1.00 79.56 157 PRO A N 1
ATOM 1311 C CA . PRO A 1 157 ? 7.313 -0.732 3.641 1.00 79.56 157 PRO A CA 1
ATOM 1312 C C . PRO A 1 157 ? 8.463 -0.582 2.635 1.00 79.56 157 PRO A C 1
ATOM 1314 O O . PRO A 1 157 ? 9.137 0.450 2.595 1.00 79.56 157 PRO A O 1
ATOM 1317 N N . GLN A 1 158 ? 8.686 -1.607 1.806 1.00 71.50 158 GLN A N 1
ATOM 1318 C CA . GLN A 1 158 ? 9.878 -1.693 0.948 1.00 71.50 158 GLN A CA 1
ATOM 1319 C C . GLN A 1 158 ? 9.595 -1.361 -0.519 1.00 71.50 158 GLN A C 1
ATOM 1321 O O . GLN A 1 158 ? 10.526 -1.050 -1.263 1.00 71.50 158 GLN A O 1
ATOM 1326 N N . ILE A 1 159 ? 8.330 -1.418 -0.957 1.00 72.19 159 ILE A N 1
ATOM 1327 C CA . ILE A 1 159 ? 7.950 -1.234 -2.364 1.00 72.19 159 ILE A CA 1
ATOM 1328 C C . ILE A 1 159 ? 7.185 0.091 -2.536 1.00 72.19 159 ILE A C 1
ATOM 1330 O O . ILE A 1 159 ? 5.987 0.157 -2.248 1.00 72.19 159 ILE A O 1
ATOM 1334 N N . PRO A 1 160 ? 7.812 1.146 -3.100 1.00 65.19 160 PRO A N 1
ATOM 1335 C CA . PRO A 1 160 ? 7.184 2.470 -3.205 1.00 65.19 160 PRO A CA 1
ATOM 1336 C C . PRO A 1 160 ? 5.850 2.496 -3.971 1.00 65.19 160 PRO A C 1
ATOM 1338 O O . PRO A 1 160 ? 4.969 3.300 -3.667 1.00 65.19 160 PRO A O 1
ATOM 1341 N N . GLY A 1 161 ? 5.680 1.612 -4.962 1.00 64.31 161 GLY A N 1
ATOM 1342 C CA . GLY A 1 161 ? 4.437 1.504 -5.735 1.00 64.31 161 GLY A CA 1
ATOM 1343 C C . GLY A 1 161 ? 3.229 1.074 -4.894 1.00 64.31 161 GLY A C 1
ATOM 1344 O O . GLY A 1 161 ? 2.127 1.589 -5.099 1.00 64.31 161 GLY A O 1
ATOM 1345 N N . ASN A 1 162 ? 3.438 0.196 -3.908 1.00 75.75 162 ASN A N 1
ATOM 1346 C CA . ASN A 1 162 ? 2.386 -0.207 -2.976 1.00 75.75 162 ASN A CA 1
ATOM 1347 C C . ASN A 1 162 ? 2.043 0.946 -2.031 1.00 75.75 162 ASN A C 1
ATOM 1349 O O . ASN A 1 162 ? 0.868 1.266 -1.879 1.00 75.75 162 ASN A O 1
ATOM 1353 N N . THR A 1 163 ? 3.052 1.624 -1.470 1.00 75.44 163 THR A N 1
ATOM 1354 C CA . THR A 1 163 ? 2.858 2.781 -0.579 1.00 75.44 163 THR A CA 1
ATOM 1355 C C . THR A 1 163 ? 2.073 3.904 -1.259 1.00 75.44 163 THR A C 1
ATOM 1357 O O . THR A 1 163 ? 1.186 4.492 -0.650 1.00 75.44 163 THR A O 1
ATOM 1360 N N . GLY A 1 164 ? 2.338 4.179 -2.541 1.00 71.94 164 GLY A N 1
ATOM 1361 C CA . GLY A 1 164 ? 1.572 5.168 -3.305 1.00 71.94 164 GLY A CA 1
ATOM 1362 C C . GLY A 1 164 ? 0.110 4.765 -3.528 1.00 71.94 164 GLY A C 1
ATOM 1363 O O . GLY A 1 164 ? -0.785 5.599 -3.409 1.00 71.94 164 GLY A O 1
ATOM 1364 N N . SER A 1 165 ? -0.145 3.487 -3.817 1.00 79.38 165 SER A N 1
ATOM 1365 C CA . SER A 1 165 ? -1.513 2.965 -3.963 1.00 79.38 165 SER A CA 1
ATOM 1366 C C . SER A 1 165 ? -2.270 3.008 -2.632 1.00 79.38 165 SER A C 1
ATOM 1368 O O . SER A 1 165 ? -3.431 3.399 -2.592 1.00 79.38 165 SER A O 1
ATOM 1370 N N . LEU A 1 166 ? -1.578 2.701 -1.535 1.00 82.81 166 LEU A N 1
ATOM 1371 C CA . LEU A 1 166 ? -2.087 2.774 -0.168 1.00 82.81 166 LEU A CA 1
ATOM 1372 C C . LEU A 1 166 ? -2.462 4.181 0.253 1.00 82.81 166 LEU A C 1
ATOM 1374 O O . LEU A 1 166 ? -3.555 4.399 0.765 1.00 82.81 166 LEU A O 1
ATOM 1378 N N . ALA A 1 167 ? -1.579 5.140 -0.008 1.00 79.50 167 ALA A N 1
ATOM 1379 C CA . ALA A 1 167 ? -1.839 6.536 0.296 1.00 79.50 167 ALA A CA 1
ATOM 1380 C C . ALA A 1 167 ? -3.101 7.045 -0.417 1.00 79.50 167 ALA A C 1
ATOM 1382 O O . ALA A 1 167 ? -3.896 7.769 0.183 1.00 79.50 167 ALA A O 1
ATOM 1383 N N . ARG A 1 168 ? -3.345 6.588 -1.653 1.00 79.00 168 ARG A N 1
ATOM 1384 C CA . ARG A 1 168 ? -4.589 6.869 -2.377 1.00 79.00 168 ARG A CA 1
ATOM 1385 C C . ARG A 1 168 ? -5.812 6.248 -1.701 1.00 79.00 168 ARG A C 1
ATOM 1387 O O . ARG A 1 168 ? -6.810 6.943 -1.554 1.00 79.00 168 ARG A O 1
ATOM 1394 N N . THR A 1 169 ? -5.747 4.984 -1.284 1.00 82.12 169 THR A N 1
ATOM 1395 C CA . THR A 1 169 ? -6.848 4.321 -0.561 1.00 82.12 169 THR A CA 1
ATOM 1396 C C . THR A 1 169 ? -7.172 5.032 0.752 1.00 82.12 169 THR A C 1
ATOM 1398 O O . THR A 1 169 ? -8.341 5.285 1.039 1.00 82.12 169 THR A O 1
ATOM 1401 N N . CYS A 1 170 ? -6.148 5.409 1.523 1.00 82.25 170 CYS A N 1
ATOM 1402 C CA . CYS A 1 170 ? -6.321 6.147 2.772 1.00 82.25 170 CYS A CA 1
ATOM 1403 C C . CYS A 1 170 ? -6.965 7.517 2.531 1.00 82.25 170 CYS A C 1
ATOM 1405 O O . CYS A 1 170 ? -7.917 7.867 3.222 1.00 82.25 170 CYS A O 1
ATOM 1407 N N . ALA A 1 171 ? -6.518 8.254 1.508 1.00 78.38 171 ALA A N 1
ATOM 1408 C CA . ALA A 1 171 ? -7.128 9.527 1.130 1.00 78.38 171 ALA A CA 1
ATOM 1409 C C . ALA A 1 171 ? -8.594 9.365 0.692 1.00 78.38 171 ALA A C 1
ATOM 1411 O O . ALA A 1 171 ? -9.451 10.111 1.152 1.00 78.38 171 ALA A O 1
ATOM 1412 N N . ALA A 1 172 ? -8.895 8.362 -0.141 1.00 76.00 172 ALA A N 1
ATOM 1413 C CA . ALA A 1 172 ? -10.254 8.086 -0.613 1.00 76.00 172 ALA A CA 1
ATOM 1414 C C . ALA A 1 172 ? -11.214 7.659 0.509 1.00 76.00 172 ALA A C 1
ATOM 1416 O O . ALA A 1 172 ? -12.417 7.855 0.385 1.00 76.00 172 ALA A O 1
ATOM 1417 N N . SER A 1 173 ? -10.683 7.088 1.591 1.00 78.12 173 SER A N 1
ATOM 1418 C CA . SER A 1 173 ? -11.466 6.594 2.732 1.00 78.12 173 SER A CA 1
ATOM 1419 C C . SER A 1 173 ? -11.419 7.537 3.943 1.00 78.12 173 SER A C 1
ATOM 1421 O O . SER A 1 173 ? -11.879 7.161 5.016 1.00 78.12 173 SER A O 1
ATOM 1423 N N . ALA A 1 174 ? -10.810 8.724 3.810 1.00 79.19 174 ALA A N 1
ATOM 1424 C CA . ALA A 1 174 ? -10.556 9.669 4.906 1.00 79.19 174 ALA A CA 1
ATOM 1425 C C . ALA A 1 174 ? -9.823 9.059 6.129 1.00 79.19 174 ALA A C 1
ATOM 1427 O O . ALA A 1 174 ? -9.947 9.526 7.263 1.00 79.19 174 ALA A O 1
ATOM 1428 N N . VAL A 1 175 ? -9.004 8.032 5.896 1.00 84.25 175 VAL A N 1
ATOM 1429 C CA . VAL A 1 175 ? -8.214 7.323 6.911 1.00 84.25 175 VAL A CA 1
ATOM 1430 C C . VAL A 1 175 ? -6.820 7.938 6.985 1.00 84.25 175 VAL A C 1
ATOM 1432 O O . VAL A 1 175 ? -6.218 8.278 5.966 1.00 84.25 175 VAL A O 1
ATOM 1435 N N . GLY A 1 176 ? -6.273 8.121 8.188 1.00 84.50 176 GLY A N 1
ATOM 1436 C CA . GLY A 1 176 ? -4.897 8.604 8.315 1.00 84.50 176 GLY A CA 1
ATOM 1437 C C . GLY A 1 176 ? -3.882 7.489 8.102 1.00 84.50 176 GLY A C 1
ATOM 1438 O O . GLY A 1 176 ? -4.138 6.324 8.396 1.00 84.50 176 GLY A O 1
ATOM 1439 N N . LEU A 1 177 ? -2.730 7.851 7.540 1.00 88.12 177 LEU A N 1
ATOM 1440 C CA . LEU A 1 177 ? -1.672 6.909 7.207 1.00 88.12 177 LEU A CA 1
ATOM 1441 C C . LEU A 1 177 ? -0.400 7.256 7.984 1.00 88.12 177 LEU A C 1
ATOM 1443 O O . LEU A 1 177 ? 0.055 8.398 7.993 1.00 88.12 177 LEU A O 1
ATOM 1447 N N . HIS A 1 178 ? 0.199 6.252 8.605 1.00 89.44 178 HIS A N 1
ATOM 1448 C CA . HIS A 1 178 ? 1.449 6.339 9.340 1.00 89.44 178 HIS A CA 1
ATOM 1449 C C . HIS A 1 178 ? 2.479 5.422 8.686 1.00 89.44 178 HIS A C 1
ATOM 1451 O O . HIS A 1 178 ? 2.195 4.256 8.424 1.00 89.44 178 HIS A O 1
ATOM 1457 N N . LEU A 1 179 ? 3.673 5.942 8.413 1.00 86.50 179 LEU A N 1
ATOM 1458 C CA . LEU A 1 179 ? 4.796 5.170 7.885 1.00 86.50 179 LEU A CA 1
ATOM 1459 C C . LEU A 1 179 ? 5.880 5.100 8.953 1.00 86.50 179 LEU A C 1
ATOM 1461 O O . LEU A 1 179 ? 6.305 6.139 9.445 1.00 86.50 179 LEU A O 1
ATOM 1465 N N . VAL A 1 180 ? 6.333 3.900 9.290 1.00 86.38 180 VAL A N 1
ATOM 1466 C CA . VAL A 1 180 ? 7.382 3.660 10.285 1.00 86.38 180 VAL A CA 1
ATOM 1467 C C . VAL A 1 180 ? 8.595 3.052 9.588 1.00 86.38 180 VAL A C 1
ATOM 1469 O O . VAL A 1 180 ? 8.427 2.168 8.749 1.00 86.38 180 VAL A O 1
ATOM 1472 N N . GLU A 1 181 ? 9.803 3.529 9.904 1.00 74.69 181 GLU A N 1
ATOM 1473 C CA . GLU A 1 181 ? 11.074 3.018 9.348 1.00 74.69 181 GLU A CA 1
ATOM 1474 C C . GLU A 1 181 ? 11.124 3.026 7.814 1.00 74.69 181 GLU A C 1
ATOM 1476 O O . GLU A 1 181 ? 11.621 2.110 7.151 1.00 74.69 181 GLU A O 1
ATOM 1481 N N . PHE A 1 182 ? 10.572 4.076 7.210 1.00 64.50 182 PHE A N 1
ATOM 1482 C CA . PHE A 1 182 ? 10.498 4.174 5.761 1.00 64.50 182 PHE A CA 1
ATOM 1483 C C . PHE A 1 182 ? 11.832 4.640 5.166 1.00 64.50 182 PHE A C 1
ATOM 1485 O O . PHE A 1 182 ? 12.110 5.834 5.055 1.00 64.50 182 PHE A O 1
ATOM 1492 N N . PHE A 1 183 ? 12.664 3.669 4.785 1.00 49.19 183 PHE A N 1
ATOM 1493 C CA . PHE A 1 183 ? 14.092 3.887 4.552 1.00 49.19 183 PHE A CA 1
ATOM 1494 C C . PHE A 1 183 ? 14.459 4.617 3.251 1.00 49.19 183 PHE A C 1
ATOM 1496 O O . PHE A 1 183 ? 15.622 4.975 3.091 1.00 49.19 183 PHE A O 1
ATOM 1503 N N . ASN A 1 184 ? 13.549 4.829 2.283 1.00 44.12 184 ASN A N 1
ATOM 1504 C CA . ASN A 1 184 ? 14.003 5.389 0.999 1.00 44.12 184 ASN A CA 1
ATOM 1505 C C . ASN A 1 184 ? 12.967 6.063 0.082 1.00 44.12 184 ASN A C 1
ATOM 1507 O O . ASN A 1 184 ? 12.903 5.782 -1.116 1.00 44.12 184 ASN A O 1
ATOM 1511 N N . CYS A 1 185 ? 12.164 7.003 0.587 1.00 42.97 185 CYS A N 1
ATOM 1512 C CA . CYS A 1 185 ? 11.456 7.910 -0.320 1.00 42.97 185 CYS A CA 1
ATOM 1513 C C . CYS A 1 185 ? 11.171 9.274 0.330 1.00 42.97 185 CYS A C 1
ATOM 1515 O O . CYS A 1 185 ? 10.164 9.499 1.002 1.00 42.97 185 CYS A O 1
ATOM 1517 N N . LEU A 1 186 ? 12.067 10.221 0.042 1.00 37.78 186 LEU A N 1
ATOM 1518 C CA . LEU A 1 186 ? 11.915 11.653 0.321 1.00 37.78 186 LEU A CA 1
ATOM 1519 C C . LEU A 1 186 ? 10.694 12.278 -0.391 1.00 37.78 186 LEU A C 1
ATOM 1521 O O . LEU A 1 186 ? 10.281 13.379 -0.047 1.00 37.78 186 LEU A O 1
ATOM 1525 N N . THR A 1 187 ? 10.081 11.585 -1.358 1.00 43.09 187 THR A N 1
ATOM 1526 C CA . THR A 1 187 ? 8.999 12.114 -2.206 1.00 43.09 187 THR A CA 1
ATOM 1527 C C . THR A 1 187 ? 7.585 11.947 -1.649 1.00 43.09 187 THR A C 1
ATOM 1529 O O . THR A 1 187 ? 6.684 12.585 -2.175 1.00 43.09 187 THR A O 1
ATOM 1532 N N . LEU A 1 188 ? 7.352 11.135 -0.610 1.00 42.75 188 LEU A N 1
ATOM 1533 C CA . LEU A 1 188 ? 6.012 10.934 -0.014 1.00 42.75 188 LEU A CA 1
ATOM 1534 C C . LEU A 1 188 ? 5.782 11.749 1.266 1.00 42.75 188 LEU A C 1
ATOM 1536 O O . LEU A 1 188 ? 4.666 11.785 1.774 1.00 42.75 188 LEU A O 1
ATOM 1540 N N . ARG A 1 189 ? 6.827 12.410 1.775 1.00 37.91 189 ARG A N 1
ATOM 1541 C CA . ARG A 1 189 ? 6.823 13.095 3.075 1.00 37.91 189 ARG A CA 1
ATOM 1542 C C . ARG A 1 189 ? 5.919 14.339 3.115 1.00 37.91 189 ARG A C 1
ATOM 1544 O O . ARG A 1 189 ? 5.468 14.703 4.189 1.00 37.91 189 ARG A O 1
ATOM 1551 N N . ASN A 1 190 ? 5.618 14.923 1.951 1.00 40.16 190 ASN A N 1
ATOM 1552 C CA . ASN A 1 190 ? 4.869 16.179 1.794 1.00 40.16 190 ASN A CA 1
ATOM 1553 C C . ASN A 1 190 ? 3.715 16.031 0.786 1.00 40.16 190 ASN A C 1
ATOM 1555 O O . ASN A 1 190 ? 3.595 16.862 -0.107 1.00 40.16 190 ASN A O 1
ATOM 1559 N N . ARG A 1 191 ? 3.029 14.878 0.772 1.00 40.22 191 ARG A N 1
ATOM 1560 C CA . ARG A 1 191 ? 2.135 14.526 -0.347 1.00 40.22 191 ARG A CA 1
ATOM 1561 C C . ARG A 1 191 ? 0.776 13.949 0.046 1.00 40.22 191 ARG A C 1
ATOM 1563 O O . ARG A 1 191 ? -0.127 13.835 -0.764 1.00 40.22 191 ARG A O 1
ATOM 1570 N N . TYR A 1 192 ? 0.606 13.546 1.286 1.00 44.41 192 TYR A N 1
ATOM 1571 C CA . TYR A 1 192 ? -0.636 12.981 1.798 1.00 44.41 192 TYR A CA 1
ATOM 1572 C C . TYR A 1 192 ? -0.697 13.361 3.282 1.00 44.41 192 TYR A C 1
ATOM 1574 O O . TYR A 1 192 ? 0.330 13.764 3.832 1.00 44.41 192 TYR A O 1
ATOM 1582 N N . VAL A 1 193 ? -1.838 13.203 3.969 1.00 56.44 193 VAL A N 1
ATOM 1583 C CA . VAL A 1 193 ? -1.902 13.295 5.449 1.00 56.44 193 VAL A CA 1
ATOM 1584 C C . VAL A 1 193 ? -1.223 12.061 6.063 1.00 56.44 193 VAL A C 1
ATOM 1586 O O . VAL A 1 193 ? -1.843 11.236 6.736 1.00 56.44 193 VAL A O 1
ATOM 1589 N N . VAL A 1 194 ? 0.051 11.903 5.719 1.00 67.31 194 VAL A N 1
ATOM 1590 C CA . VAL A 1 194 ? 0.939 10.802 6.030 1.00 67.31 194 VAL A CA 1
ATOM 1591 C C . VAL A 1 194 ? 1.911 11.298 7.071 1.00 67.31 194 VAL A C 1
ATOM 1593 O O . VAL A 1 194 ? 2.650 12.254 6.845 1.00 67.31 194 VAL A O 1
ATOM 1596 N N . LYS A 1 195 ? 1.932 10.623 8.211 1.00 78.31 195 LYS A N 1
ATOM 1597 C CA . LYS A 1 195 ? 2.890 10.912 9.269 1.00 78.31 195 LYS A CA 1
ATOM 1598 C C . LYS A 1 195 ? 4.002 9.877 9.237 1.00 78.31 195 LYS A C 1
ATOM 1600 O O . LYS A 1 195 ? 3.733 8.679 9.256 1.00 78.31 195 LYS A O 1
ATOM 1605 N N . VAL A 1 196 ? 5.242 10.342 9.153 1.00 78.56 196 VAL A N 1
ATOM 1606 C CA . VAL A 1 196 ? 6.422 9.476 9.059 1.00 78.56 196 VAL A CA 1
ATOM 1607 C C . VAL A 1 196 ? 7.132 9.445 10.405 1.00 78.56 196 VAL A C 1
ATOM 1609 O O . VAL A 1 196 ? 7.432 10.504 10.948 1.00 78.56 196 VAL A O 1
ATOM 1612 N N . HIS A 1 197 ? 7.424 8.241 10.884 1.00 81.25 197 HIS A N 1
ATOM 1613 C CA . HIS A 1 197 ? 8.172 7.940 12.101 1.00 81.25 197 HIS A CA 1
ATOM 1614 C C . HIS A 1 197 ? 9.474 7.233 11.720 1.00 81.25 197 HIS A C 1
ATOM 1616 O O . HIS A 1 197 ? 9.486 6.369 10.836 1.00 81.25 197 HIS A O 1
ATOM 1622 N N . ARG A 1 198 ? 10.584 7.612 12.352 1.00 78.44 198 ARG A N 1
ATOM 1623 C CA . ARG A 1 198 ? 11.923 7.085 12.057 1.00 78.44 198 ARG A CA 1
ATO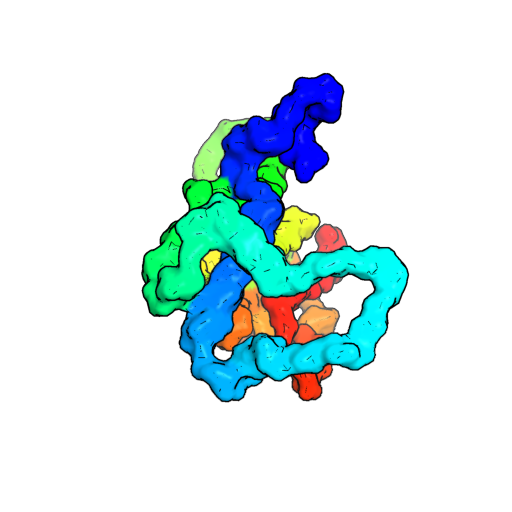M 1624 C C . ARG A 1 198 ? 12.112 5.672 12.591 1.00 78.44 198 ARG A C 1
ATOM 1626 O O . ARG A 1 198 ? 12.811 4.902 11.944 1.00 78.44 198 ARG A O 1
ATOM 1633 N N . SER A 1 199 ? 11.484 5.345 13.717 1.00 85.69 199 SER A N 1
ATOM 1634 C CA . SER A 1 199 ? 11.549 4.034 14.369 1.00 85.69 199 SER A CA 1
ATOM 1635 C C . SER A 1 199 ? 10.191 3.614 14.930 1.00 85.69 199 SER A C 1
ATOM 1637 O O . SER A 1 199 ? 9.275 4.433 15.075 1.00 85.69 199 SER A O 1
ATOM 1639 N N . TRP A 1 200 ? 10.062 2.327 15.263 1.00 89.00 200 TRP A N 1
ATOM 1640 C CA . TRP A 1 200 ? 8.886 1.820 15.971 1.00 89.00 200 TRP A CA 1
ATOM 1641 C C . TRP A 1 200 ? 8.696 2.469 17.349 1.00 89.00 200 TRP A C 1
ATOM 1643 O O . TRP A 1 200 ? 7.565 2.776 17.721 1.00 89.00 200 TRP A O 1
ATOM 1653 N N . ASP A 1 201 ? 9.777 2.766 18.071 1.00 88.81 201 ASP A N 1
ATOM 1654 C CA . ASP A 1 201 ? 9.689 3.432 19.375 1.00 88.81 201 ASP A CA 1
ATOM 1655 C C . ASP A 1 201 ? 9.154 4.868 19.276 1.00 88.81 201 ASP A C 1
ATOM 1657 O O . ASP A 1 201 ? 8.287 5.247 20.062 1.00 88.81 201 ASP A O 1
ATOM 1661 N N . GLU A 1 202 ? 9.561 5.638 18.259 1.00 87.94 202 GLU A N 1
ATOM 1662 C CA . GLU A 1 202 ? 8.998 6.977 18.011 1.00 87.94 202 GLU A CA 1
ATOM 1663 C C . GLU A 1 202 ? 7.488 6.892 17.728 1.00 87.94 202 GLU A C 1
ATOM 1665 O O . GLU A 1 202 ? 6.685 7.660 18.267 1.00 87.94 202 GLU A O 1
ATOM 1670 N N . PHE A 1 203 ? 7.077 5.908 16.920 1.00 91.38 203 PHE A N 1
ATOM 1671 C CA . PHE A 1 203 ? 5.661 5.646 16.676 1.00 91.38 203 PHE A CA 1
ATOM 1672 C C . PHE A 1 203 ? 4.920 5.278 17.970 1.00 91.38 203 PHE A C 1
ATOM 1674 O O . PHE A 1 203 ? 3.808 5.760 18.199 1.00 91.38 203 PHE A O 1
ATOM 1681 N N . ARG A 1 204 ? 5.522 4.444 18.822 1.00 89.25 204 ARG A N 1
ATOM 1682 C CA . ARG A 1 204 ? 4.946 3.986 20.091 1.00 89.25 204 ARG A CA 1
ATOM 1683 C C . ARG A 1 204 ? 4.705 5.153 21.049 1.00 89.25 204 ARG A C 1
ATOM 1685 O O . ARG A 1 204 ? 3.623 5.243 21.633 1.00 89.25 204 ARG A O 1
ATOM 1692 N N . GLU A 1 205 ? 5.664 6.062 21.190 1.00 89.50 205 GLU A N 1
ATOM 1693 C CA . GLU A 1 205 ? 5.503 7.286 21.986 1.00 89.50 205 GLU A CA 1
ATOM 1694 C C . GLU A 1 205 ? 4.390 8.174 21.425 1.00 89.50 205 GLU A C 1
ATOM 1696 O O . GLU A 1 205 ? 3.494 8.606 22.157 1.00 89.50 205 GLU A O 1
ATOM 1701 N N . TYR A 1 206 ? 4.381 8.369 20.105 1.00 89.44 206 TYR A N 1
ATOM 1702 C CA . TYR A 1 206 ? 3.342 9.141 19.437 1.00 89.44 206 TYR A CA 1
ATOM 1703 C C . TYR A 1 206 ? 1.940 8.549 19.644 1.00 89.44 206 TYR A C 1
ATOM 1705 O O . TYR A 1 206 ? 0.990 9.287 19.929 1.00 89.44 206 TYR A O 1
ATOM 1713 N N . PHE A 1 207 ? 1.809 7.225 19.524 1.00 90.00 207 PHE A N 1
ATOM 1714 C CA . PHE A 1 207 ? 0.566 6.495 19.753 1.00 90.00 207 PHE A CA 1
ATOM 1715 C C . PHE A 1 207 ? 0.088 6.673 21.196 1.00 90.00 207 PHE A C 1
ATOM 1717 O O . PHE A 1 207 ? -1.080 7.002 21.417 1.00 90.00 207 PHE A O 1
ATOM 1724 N N . ARG A 1 208 ? 0.983 6.550 22.186 1.00 88.31 208 ARG A N 1
ATOM 1725 C CA . ARG A 1 208 ? 0.661 6.768 23.608 1.00 88.31 208 ARG A CA 1
ATOM 1726 C C . ARG A 1 208 ? 0.160 8.184 23.889 1.00 88.31 208 ARG A C 1
ATOM 1728 O O . ARG A 1 208 ? -0.789 8.316 24.654 1.00 88.31 208 ARG A O 1
ATOM 1735 N N . GLY A 1 209 ? 0.694 9.197 23.207 1.00 85.81 209 GLY A N 1
ATOM 1736 C CA . GLY A 1 209 ? 0.260 10.592 23.345 1.00 85.81 209 GLY A CA 1
ATOM 1737 C C . GLY A 1 209 ? -1.110 10.937 22.741 1.00 85.81 209 GLY A C 1
ATOM 1738 O O . GLY A 1 209 ? -1.608 12.033 22.976 1.00 85.81 209 GLY A O 1
ATOM 1739 N N . GLN A 1 210 ? -1.741 10.051 21.957 1.00 85.25 210 GLN A N 1
ATOM 1740 C CA . GLN A 1 210 ? -3.071 10.331 21.387 1.00 85.25 210 GLN A CA 1
ATOM 1741 C C . GLN A 1 210 ? -4.190 10.215 22.437 1.00 85.25 210 GLN A C 1
ATOM 1743 O O . GLN A 1 210 ? -4.214 9.264 23.210 1.00 85.25 210 GLN A O 1
ATOM 1748 N N . ALA A 1 211 ? -5.150 11.136 22.456 1.00 79.50 211 ALA A N 1
ATOM 1749 C CA . ALA A 1 211 ? -6.317 11.028 23.336 1.00 79.50 211 ALA A CA 1
ATOM 1750 C C . ALA A 1 211 ? -7.375 10.057 22.768 1.00 79.50 211 ALA A C 1
ATOM 1752 O O . ALA A 1 211 ? -7.448 9.858 21.556 1.00 79.50 211 ALA A O 1
ATOM 1753 N N . GLY A 1 212 ? -8.214 9.496 23.644 1.00 80.81 212 GLY A N 1
ATOM 1754 C CA . GLY A 1 212 ? -9.337 8.622 23.280 1.00 80.81 212 GLY A CA 1
ATOM 1755 C C . GLY A 1 212 ? -9.036 7.120 23.335 1.00 80.81 212 GLY A C 1
ATOM 1756 O O . GLY A 1 212 ? -7.893 6.698 23.526 1.00 80.81 212 GLY A O 1
ATOM 1757 N N . GLU A 1 213 ? -10.089 6.311 23.181 1.00 84.12 213 GLU A N 1
ATOM 1758 C CA . GLU A 1 213 ? -9.958 4.857 23.056 1.00 84.12 213 GLU A CA 1
ATOM 1759 C C . GLU A 1 213 ? -9.183 4.512 21.783 1.00 84.12 213 GLU A C 1
ATOM 1761 O O . GLU A 1 213 ? -9.543 4.923 20.679 1.00 84.12 213 GLU A O 1
ATOM 1766 N N . LYS A 1 214 ? -8.103 3.751 21.948 1.00 89.06 214 LYS A N 1
ATOM 1767 C CA . LYS A 1 214 ? -7.214 3.353 20.860 1.00 89.06 214 LYS A CA 1
ATOM 1768 C C . LYS A 1 214 ? -6.644 1.974 21.137 1.00 89.06 214 LYS A C 1
ATOM 1770 O O . LYS A 1 214 ? -6.309 1.646 22.273 1.00 89.06 214 LYS A O 1
ATOM 1775 N N . ARG A 1 215 ? -6.504 1.182 20.082 1.00 92.75 215 ARG A N 1
ATOM 1776 C CA . ARG A 1 215 ? -5.858 -0.132 20.136 1.00 92.75 215 ARG A CA 1
ATOM 1777 C C . ARG A 1 215 ? -5.189 -0.449 18.810 1.00 92.75 215 ARG A C 1
ATOM 1779 O O . ARG A 1 215 ? -5.674 -0.049 17.749 1.00 92.75 215 ARG A O 1
ATOM 1786 N N . LEU A 1 216 ? -4.078 -1.170 18.886 1.00 94.50 216 LEU A N 1
ATOM 1787 C CA . LEU A 1 216 ? -3.323 -1.633 17.729 1.00 94.50 216 LEU A CA 1
ATOM 1788 C C . LEU A 1 216 ? -3.856 -2.992 17.267 1.00 94.50 216 LEU A C 1
ATOM 1790 O O . LEU A 1 216 ? -3.922 -3.937 18.051 1.00 94.50 216 LEU A O 1
ATOM 1794 N N . LEU A 1 217 ? -4.217 -3.100 15.991 1.00 95.19 217 LEU A N 1
ATOM 1795 C CA . LEU A 1 217 ? -4.696 -4.328 15.360 1.00 95.19 217 LEU A CA 1
ATOM 1796 C C . LEU A 1 217 ? -3.678 -4.791 14.326 1.00 95.19 217 LEU A C 1
ATOM 1798 O O . LEU A 1 217 ? -3.557 -4.199 13.253 1.00 95.19 217 LEU A O 1
ATOM 1802 N N . ALA A 1 218 ? -2.944 -5.856 14.639 1.00 95.94 218 ALA A N 1
ATOM 1803 C CA . ALA A 1 218 ? -1.915 -6.377 13.748 1.00 95.94 218 ALA A CA 1
ATOM 1804 C C . ALA A 1 218 ? -2.517 -7.271 12.666 1.00 95.94 218 ALA A C 1
ATOM 1806 O O . ALA A 1 218 ? -3.052 -8.335 12.970 1.00 95.94 218 ALA A O 1
ATOM 1807 N N . PHE A 1 219 ? -2.341 -6.906 11.400 1.00 95.69 219 PHE A N 1
ATOM 1808 C CA . PHE A 1 219 ? -2.666 -7.776 10.276 1.00 95.69 219 PHE A CA 1
ATOM 1809 C C . PHE A 1 219 ? -1.474 -8.658 9.936 1.00 95.69 219 PHE A C 1
ATOM 1811 O O . PHE A 1 219 ? -0.417 -8.198 9.502 1.00 95.69 219 PHE A O 1
ATOM 1818 N N . THR A 1 220 ? -1.656 -9.959 10.118 1.00 92.81 220 THR A N 1
ATOM 1819 C CA . THR A 1 220 ? -0.639 -10.962 9.826 1.00 92.81 220 THR A CA 1
ATOM 1820 C C . THR A 1 220 ? -1.290 -12.232 9.313 1.00 92.81 220 THR A C 1
ATOM 1822 O O . THR A 1 220 ? -2.392 -12.604 9.711 1.00 92.81 220 THR A O 1
ATOM 1825 N N . LYS A 1 221 ? -0.582 -12.944 8.435 1.00 88.50 221 LYS A N 1
ATOM 1826 C CA . LYS A 1 221 ? -1.030 -14.239 7.918 1.00 88.50 221 LYS A CA 1
ATOM 1827 C C . LYS A 1 221 ? -1.350 -15.223 9.050 1.00 88.50 221 LYS A C 1
ATOM 1829 O O . LYS A 1 221 ? -2.315 -15.970 8.970 1.00 88.50 221 LYS A O 1
ATOM 1834 N N . ARG A 1 222 ? -0.560 -15.183 10.126 1.00 86.31 222 ARG A N 1
ATOM 1835 C CA . ARG A 1 222 ? -0.709 -16.048 11.308 1.00 86.31 222 ARG A CA 1
ATOM 1836 C C . ARG A 1 222 ? -1.657 -15.460 12.362 1.00 86.31 222 ARG A C 1
ATOM 1838 O O . ARG A 1 222 ? -1.510 -15.756 13.543 1.00 86.31 222 ARG A O 1
ATOM 1845 N N . GLY A 1 223 ? -2.569 -14.579 11.954 1.00 87.19 223 GLY A N 1
ATOM 1846 C CA . GLY A 1 223 ? -3.525 -13.947 12.855 1.00 87.19 223 GLY A CA 1
ATOM 1847 C C . GLY A 1 223 ? -4.481 -14.968 13.465 1.00 87.19 223 GLY A C 1
ATOM 1848 O O . GLY A 1 223 ? -4.873 -15.948 12.821 1.00 87.19 223 GLY A O 1
ATOM 1849 N N . THR A 1 224 ? -4.848 -14.729 14.718 1.00 89.06 224 THR A N 1
ATOM 1850 C CA . THR A 1 224 ? -5.756 -15.584 15.488 1.00 89.06 224 THR A CA 1
ATOM 1851 C C . THR A 1 224 ? -7.200 -15.430 15.032 1.00 89.06 224 THR A C 1
ATOM 1853 O O . THR A 1 224 ? -7.916 -16.422 14.932 1.00 89.06 224 THR A O 1
ATOM 1856 N N . THR A 1 225 ? -7.603 -14.204 14.695 1.00 92.38 225 THR A N 1
ATOM 1857 C CA . THR A 1 225 ? -8.995 -13.861 14.390 1.00 92.38 225 THR A CA 1
ATOM 1858 C C . THR A 1 225 ? -9.143 -13.469 12.927 1.00 92.38 225 THR A C 1
ATOM 1860 O O . THR A 1 225 ? -8.286 -12.791 12.359 1.00 92.38 225 THR A O 1
ATOM 1863 N N . THR A 1 226 ? -10.229 -13.889 12.288 1.00 94.81 226 THR A N 1
ATOM 1864 C CA . THR A 1 226 ? -10.549 -13.460 10.925 1.00 94.81 226 THR A CA 1
ATOM 1865 C C . THR A 1 226 ? -10.965 -11.988 10.918 1.00 94.81 226 THR A C 1
ATOM 1867 O O . THR A 1 226 ? -11.762 -11.567 11.750 1.00 94.81 226 THR A O 1
ATOM 1870 N N . HIS A 1 227 ? -10.456 -11.201 9.967 1.00 93.94 227 HIS A N 1
ATOM 1871 C CA . HIS A 1 227 ? -10.743 -9.763 9.880 1.00 93.94 227 HIS A CA 1
ATOM 1872 C C . HIS A 1 227 ? -12.247 -9.429 9.772 1.00 93.94 227 HIS A C 1
ATOM 1874 O O . HIS A 1 227 ? -12.686 -8.455 10.368 1.00 93.94 227 HIS A O 1
ATOM 1880 N N . SER A 1 228 ? -13.040 -10.244 9.065 1.00 92.56 228 SER A N 1
ATOM 1881 C CA . SER A 1 228 ? -14.489 -10.046 8.888 1.00 92.56 228 SER A CA 1
ATOM 1882 C C . SER A 1 228 ? -15.303 -10.324 10.150 1.00 92.56 228 SER A C 1
ATOM 1884 O O . SER A 1 228 ? -16.345 -9.711 10.353 1.00 92.56 228 SER A O 1
ATOM 1886 N N . ASP A 1 229 ? -14.820 -11.233 10.999 1.00 92.56 229 ASP A N 1
ATOM 1887 C CA . ASP A 1 229 ? -15.505 -11.639 12.233 1.00 92.56 229 ASP A CA 1
ATOM 1888 C C . ASP A 1 229 ? -15.128 -10.713 13.400 1.00 92.56 229 ASP A C 1
ATOM 1890 O O . ASP A 1 229 ? -15.717 -10.754 14.481 1.00 92.56 229 ASP A O 1
ATOM 1894 N N . PHE A 1 230 ? -14.118 -9.866 13.194 1.00 93.62 230 PHE A N 1
ATOM 1895 C CA . PHE A 1 230 ? -13.659 -8.919 14.187 1.00 93.62 230 PHE A CA 1
ATOM 1896 C C . PHE A 1 230 ? -14.592 -7.709 14.272 1.00 93.62 230 PHE A C 1
ATOM 1898 O O . PHE A 1 230 ? -14.996 -7.129 13.266 1.00 93.62 230 PHE A O 1
ATOM 1905 N N . SER A 1 231 ? -14.883 -7.283 15.502 1.00 92.25 231 SER A N 1
ATOM 1906 C CA . SER A 1 231 ? -15.648 -6.065 15.766 1.00 92.25 231 SER A CA 1
ATOM 1907 C C . SER A 1 231 ? -14.716 -4.859 15.827 1.00 92.25 231 SER A C 1
ATOM 1909 O O . SER A 1 231 ? -14.110 -4.579 16.871 1.00 92.25 231 SER A O 1
ATOM 1911 N N . TYR A 1 232 ? -14.616 -4.126 14.717 1.00 91.56 232 TYR A N 1
ATOM 1912 C CA . TYR A 1 232 ? -13.866 -2.868 14.672 1.00 91.56 232 TYR A CA 1
ATOM 1913 C C . TYR A 1 232 ? -14.489 -1.829 15.618 1.00 91.56 232 TYR A C 1
ATOM 1915 O O . TYR A 1 232 ? -15.645 -1.956 16.031 1.00 91.56 232 TYR A O 1
ATOM 1923 N N . LYS A 1 233 ? -13.746 -0.788 15.985 1.00 88.88 233 LYS A N 1
ATOM 1924 C CA . LYS A 1 233 ? -14.166 0.354 16.812 1.00 88.88 233 LYS A CA 1
ATOM 1925 C C . LYS A 1 233 ? -13.589 1.648 16.236 1.00 88.88 233 LYS A C 1
ATOM 1927 O O . LYS A 1 233 ? -12.615 1.632 15.487 1.00 88.88 233 LYS A O 1
ATOM 1932 N N . LYS A 1 234 ? -14.226 2.775 16.564 1.00 86.12 234 LYS A N 1
ATOM 1933 C CA . LYS A 1 234 ? -13.668 4.095 16.249 1.00 86.12 234 LYS A CA 1
ATOM 1934 C C . LYS A 1 234 ? -12.378 4.261 17.056 1.00 86.12 234 LYS A C 1
ATOM 1936 O O . LYS A 1 234 ? -12.386 3.952 18.242 1.00 86.12 234 LYS A O 1
ATOM 1941 N N . GLY A 1 235 ? -11.308 4.715 16.413 1.00 86.06 235 GLY A N 1
ATOM 1942 C CA . GLY A 1 235 ? -9.987 4.823 17.038 1.00 86.06 235 GLY A CA 1
ATOM 1943 C C . GLY A 1 235 ? -9.121 3.566 16.908 1.00 86.06 235 GLY A C 1
ATOM 1944 O O . GLY A 1 235 ? -8.073 3.496 17.543 1.00 86.06 235 GLY A O 1
ATOM 1945 N N . ASP A 1 236 ? -9.512 2.589 16.082 1.00 92.12 236 ASP A N 1
ATOM 1946 C CA . ASP A 1 236 ? -8.670 1.430 15.766 1.00 92.12 236 ASP A CA 1
ATOM 1947 C C . ASP A 1 236 ? -7.501 1.811 14.841 1.00 92.12 236 ASP A C 1
ATOM 1949 O O . ASP A 1 236 ? -7.657 2.549 13.862 1.00 92.12 236 ASP A O 1
ATOM 1953 N N . TRP A 1 237 ? -6.319 1.270 15.144 1.00 94.12 237 TRP A N 1
ATOM 1954 C CA . TRP A 1 237 ? -5.101 1.458 14.356 1.00 94.12 237 TRP A CA 1
ATOM 1955 C C . TRP A 1 237 ? -4.735 0.139 13.693 1.00 94.12 237 TRP A C 1
ATOM 1957 O O . TRP A 1 237 ? -4.338 -0.817 14.355 1.00 94.12 237 TRP A O 1
ATOM 1967 N N . LEU A 1 238 ? -4.878 0.082 12.374 1.00 95.25 238 LEU A N 1
ATOM 1968 C CA . LEU A 1 238 ? -4.613 -1.104 11.574 1.00 95.25 238 LEU A CA 1
ATOM 1969 C C . LEU A 1 238 ? -3.128 -1.148 11.214 1.00 95.25 238 LEU A C 1
ATOM 1971 O O . LEU A 1 238 ? -2.645 -0.319 10.442 1.00 95.25 238 LEU A O 1
ATOM 1975 N N . VAL A 1 239 ? -2.401 -2.106 11.780 1.00 95.75 239 VAL A N 1
ATOM 1976 C CA . VAL A 1 239 ? -0.946 -2.208 11.664 1.00 95.75 239 VAL A CA 1
ATOM 1977 C C . VAL A 1 239 ? -0.572 -3.305 10.674 1.00 95.75 239 VAL A C 1
ATOM 1979 O O . VAL A 1 239 ? -0.948 -4.466 10.837 1.00 95.75 239 VAL A O 1
ATOM 1982 N N . PHE A 1 240 ? 0.201 -2.939 9.655 1.00 95.38 240 PHE A N 1
ATOM 1983 C CA . PHE A 1 240 ? 0.704 -3.839 8.625 1.00 95.38 240 PHE A CA 1
ATOM 1984 C C . PHE A 1 240 ? 2.219 -3.753 8.538 1.00 95.38 240 PHE A C 1
ATOM 1986 O O . PHE A 1 240 ? 2.817 -2.691 8.704 1.00 95.38 240 PHE A O 1
ATOM 1993 N N . GLY A 1 241 ? 2.841 -4.889 8.256 1.00 92.81 241 GLY A N 1
ATOM 1994 C CA . GLY A 1 241 ? 4.280 -4.967 8.080 1.00 92.81 241 GLY A CA 1
ATOM 1995 C C . GLY A 1 241 ? 4.716 -4.847 6.629 1.00 92.81 241 GLY A C 1
ATOM 1996 O O . GLY A 1 241 ? 3.909 -4.653 5.718 1.00 92.81 241 GLY A O 1
ATOM 1997 N N . SER A 1 242 ? 6.016 -5.023 6.430 1.00 88.81 242 SER A N 1
ATOM 1998 C CA . SER A 1 242 ? 6.638 -5.041 5.110 1.00 88.81 242 SER A CA 1
ATOM 1999 C C . SER A 1 242 ? 6.119 -6.195 4.249 1.00 88.81 242 SER A C 1
ATOM 2001 O O . SER A 1 242 ? 5.747 -7.258 4.749 1.00 88.81 242 SER A O 1
ATOM 2003 N N . GLU A 1 243 ? 6.164 -6.028 2.929 1.00 83.62 243 GLU A N 1
ATOM 2004 C CA . GLU A 1 243 ? 5.735 -7.056 1.975 1.00 83.62 243 GLU A CA 1
ATOM 2005 C C . GLU A 1 243 ? 6.549 -8.348 2.068 1.00 83.62 243 GLU A C 1
ATOM 2007 O O . GLU A 1 243 ? 6.055 -9.427 1.742 1.00 83.62 243 GLU A O 1
ATOM 2012 N N . THR A 1 244 ? 7.814 -8.227 2.469 1.00 81.00 244 THR A N 1
ATOM 2013 C CA . THR A 1 244 ? 8.791 -9.315 2.438 1.00 81.00 244 THR A CA 1
ATOM 2014 C C . THR A 1 244 ? 8.918 -10.007 3.786 1.00 81.00 244 THR A C 1
ATOM 2016 O O . THR A 1 244 ? 8.882 -11.235 3.842 1.00 81.00 244 THR A O 1
ATOM 2019 N N . LYS A 1 245 ? 9.057 -9.236 4.870 1.00 84.50 245 LYS A N 1
ATOM 2020 C CA . LYS A 1 245 ? 9.307 -9.761 6.221 1.00 84.50 245 LYS A CA 1
ATOM 2021 C C . LYS A 1 245 ? 8.055 -9.782 7.098 1.00 84.50 245 LYS A C 1
ATOM 2023 O O . LYS A 1 245 ? 8.066 -10.427 8.140 1.00 84.50 245 LYS A O 1
ATOM 2028 N N . GLY A 1 246 ? 6.977 -9.114 6.689 1.00 88.62 246 GLY A N 1
ATOM 2029 C CA . GLY A 1 246 ? 5.810 -8.910 7.540 1.00 88.62 246 GLY A CA 1
ATOM 2030 C C . GLY A 1 246 ? 6.097 -7.920 8.668 1.00 88.62 246 GLY A C 1
ATOM 2031 O O . GLY A 1 246 ? 6.934 -7.024 8.518 1.00 88.62 246 GLY A O 1
ATOM 2032 N N . LEU A 1 247 ? 5.339 -8.044 9.762 1.00 91.31 247 LEU A N 1
ATOM 2033 C CA . LEU A 1 247 ? 5.487 -7.206 10.954 1.00 91.31 247 LEU A CA 1
ATOM 2034 C C . LEU A 1 247 ? 6.709 -7.642 11.765 1.00 91.31 247 LEU A C 1
ATOM 2036 O O . LEU A 1 247 ? 6.899 -8.850 11.943 1.00 91.31 247 LEU A O 1
ATOM 2040 N N . PRO A 1 248 ? 7.503 -6.695 12.286 1.00 89.75 248 PRO A N 1
ATOM 2041 C CA . PRO A 1 248 ? 8.621 -7.052 13.132 1.00 89.75 248 PRO A CA 1
ATOM 2042 C C . PRO A 1 248 ? 8.137 -7.542 14.517 1.00 89.75 248 PRO A C 1
ATOM 2044 O O . PRO A 1 248 ? 7.010 -7.223 14.925 1.00 89.75 248 PRO A O 1
ATOM 2047 N N . PRO A 1 249 ? 8.939 -8.353 15.233 1.00 89.31 249 PRO A N 1
ATOM 2048 C CA . PRO A 1 249 ? 8.537 -8.970 16.498 1.00 89.31 249 PRO A CA 1
ATOM 2049 C C . PRO A 1 249 ? 8.060 -7.970 17.556 1.00 89.31 249 PRO A C 1
ATOM 2051 O O . PRO A 1 249 ? 7.048 -8.214 18.208 1.00 89.31 249 PRO A O 1
ATOM 2054 N N . GLU A 1 250 ? 8.732 -6.831 17.687 1.00 89.56 250 GLU A N 1
ATOM 2055 C CA . GLU A 1 250 ? 8.408 -5.762 18.632 1.00 89.56 250 GLU A CA 1
ATOM 2056 C C . GLU A 1 250 ? 7.007 -5.179 18.399 1.00 89.56 250 GLU A C 1
ATOM 2058 O O . GLU A 1 250 ? 6.237 -5.014 19.347 1.00 89.56 250 GLU A O 1
ATOM 2063 N N . ALA A 1 251 ? 6.621 -4.974 17.137 1.00 88.81 251 ALA A N 1
ATOM 2064 C CA . ALA A 1 251 ? 5.285 -4.505 16.786 1.00 88.81 251 ALA A CA 1
ATOM 2065 C C . ALA A 1 251 ? 4.220 -5.572 17.073 1.00 88.81 251 ALA A C 1
ATOM 2067 O O . ALA A 1 251 ? 3.116 -5.254 17.516 1.00 88.81 251 ALA A O 1
ATOM 2068 N N . LEU A 1 252 ? 4.541 -6.852 16.851 1.00 89.81 252 LEU A N 1
ATOM 2069 C CA . LEU A 1 252 ? 3.635 -7.959 17.166 1.00 89.81 252 LEU A CA 1
ATOM 2070 C C . LEU A 1 252 ? 3.414 -8.123 18.671 1.00 89.81 252 LEU A C 1
ATOM 2072 O O . LEU A 1 252 ? 2.293 -8.433 19.070 1.00 89.81 252 LEU A O 1
ATOM 2076 N N . VAL A 1 253 ? 4.450 -7.929 19.491 1.00 89.69 253 VAL A N 1
ATOM 2077 C CA . VAL A 1 253 ? 4.334 -7.957 20.956 1.00 89.69 253 VAL A CA 1
ATOM 2078 C C . VAL A 1 253 ? 3.405 -6.840 21.428 1.00 89.69 253 VAL A C 1
ATOM 2080 O O . VAL A 1 253 ? 2.458 -7.118 22.160 1.00 89.69 253 VAL A O 1
ATOM 2083 N N . ASP A 1 254 ? 3.580 -5.615 20.930 1.00 88.69 254 ASP A N 1
ATOM 2084 C CA . ASP A 1 254 ? 2.712 -4.487 21.293 1.00 88.69 254 ASP A CA 1
ATOM 2085 C C . ASP A 1 254 ? 1.253 -4.705 20.885 1.00 88.69 254 ASP A C 1
ATOM 2087 O O . ASP A 1 254 ? 0.342 -4.394 21.648 1.00 88.69 254 ASP A O 1
ATOM 2091 N N . CYS A 1 255 ? 1.016 -5.273 19.699 1.00 88.12 255 CYS A N 1
ATOM 2092 C CA . CYS A 1 255 ? -0.340 -5.552 19.219 1.00 88.12 255 CYS A CA 1
ATOM 2093 C C . CYS A 1 255 ? -1.026 -6.710 19.965 1.00 88.12 255 CYS A C 1
ATOM 2095 O O . CYS A 1 255 ? -2.247 -6.844 19.883 1.00 88.12 255 CYS A O 1
ATOM 2097 N N . LYS A 1 256 ? -0.261 -7.557 20.665 1.00 87.56 256 LYS A N 1
ATOM 2098 C CA . LYS A 1 256 ? -0.776 -8.652 21.504 1.00 87.56 256 LYS A CA 1
ATOM 2099 C C . LYS A 1 256 ? -0.894 -8.282 22.982 1.00 87.56 256 LYS A C 1
ATOM 2101 O O . LYS A 1 256 ? -1.630 -8.951 23.695 1.00 87.56 256 LYS A O 1
ATOM 2106 N N . SER A 1 257 ? -0.160 -7.271 23.436 1.00 85.38 257 SER A N 1
ATOM 2107 C CA . SER A 1 257 ? -0.191 -6.801 24.821 1.00 85.38 257 SER A CA 1
ATOM 2108 C C . SER A 1 257 ? -1.572 -6.258 25.189 1.00 85.38 257 SER A C 1
ATOM 2110 O O . SER A 1 257 ? -2.129 -5.466 24.436 1.00 85.38 257 SER A O 1
ATOM 2112 N N . GLU A 1 258 ? -2.095 -6.593 26.369 1.00 74.06 258 GLU A N 1
ATOM 2113 C CA . GLU A 1 258 ? -3.414 -6.123 26.834 1.00 74.06 258 GLU A CA 1
ATOM 2114 C C . GLU A 1 258 ? -3.503 -4.595 26.988 1.00 74.06 258 GLU A C 1
ATOM 2116 O O . GLU A 1 258 ? -4.582 -4.018 26.895 1.00 74.06 258 GLU A O 1
ATOM 2121 N N . SER A 1 259 ? -2.369 -3.918 27.190 1.00 74.19 259 SER A N 1
ATOM 2122 C CA . SER A 1 259 ? -2.327 -2.471 27.431 1.00 74.19 259 SER A CA 1
ATOM 2123 C C . SER A 1 259 ? -2.461 -1.609 26.171 1.00 74.19 259 SER A C 1
ATOM 2125 O O . SER A 1 259 ? -2.877 -0.456 26.262 1.00 74.19 259 SER A O 1
ATOM 2127 N N . LEU A 1 260 ? -2.076 -2.127 24.998 1.00 75.38 260 LEU A N 1
ATOM 2128 C CA . LEU A 1 260 ? -2.012 -1.369 23.733 1.00 75.38 260 LEU A CA 1
ATOM 2129 C C . LEU A 1 260 ? -2.634 -2.127 22.550 1.00 75.38 260 LEU A C 1
ATOM 2131 O O . LEU A 1 260 ? -2.966 -1.524 21.525 1.00 75.38 260 LEU A O 1
ATOM 2135 N N . GLY A 1 261 ? -2.768 -3.443 22.672 1.00 80.81 261 GLY A N 1
ATOM 2136 C CA . GLY A 1 261 ? -3.093 -4.369 21.605 1.00 80.81 261 GLY A CA 1
ATOM 2137 C C . GLY A 1 261 ? -4.554 -4.792 21.609 1.00 80.81 261 GLY A C 1
ATOM 2138 O O . GLY A 1 261 ? -5.111 -5.200 22.620 1.00 80.81 261 GLY A O 1
ATOM 2139 N N . GLY A 1 262 ? -5.179 -4.728 20.437 1.00 84.38 262 GLY A N 1
ATOM 2140 C CA . GLY A 1 262 ? -6.498 -5.308 20.188 1.00 84.38 262 GLY A CA 1
ATOM 2141 C C . GLY A 1 262 ? -6.435 -6.714 19.586 1.00 84.38 262 GLY A C 1
ATOM 2142 O O . GLY A 1 262 ? -7.479 -7.266 19.240 1.00 84.38 262 GLY A O 1
ATOM 2143 N N . GLY A 1 263 ? -5.232 -7.281 19.440 1.00 90.00 263 GLY A N 1
ATOM 2144 C CA . GLY A 1 263 ? -4.995 -8.626 18.930 1.00 90.00 263 GLY A CA 1
ATOM 2145 C C . GLY A 1 263 ? -4.474 -8.679 17.492 1.00 90.00 263 GLY A C 1
ATOM 2146 O O . GLY A 1 263 ? -4.110 -7.676 16.870 1.00 90.00 263 GLY A O 1
ATOM 2147 N N . THR A 1 264 ? -4.417 -9.904 16.964 1.00 94.06 264 THR A N 1
ATOM 2148 C CA . THR A 1 264 ? -3.916 -10.191 15.613 1.00 94.06 264 THR A CA 1
ATOM 2149 C C . THR A 1 264 ? -5.029 -10.673 14.691 1.00 94.06 264 THR A C 1
ATOM 2151 O O . THR A 1 264 ? -5.728 -11.639 15.001 1.00 94.06 264 THR A O 1
ATOM 2154 N 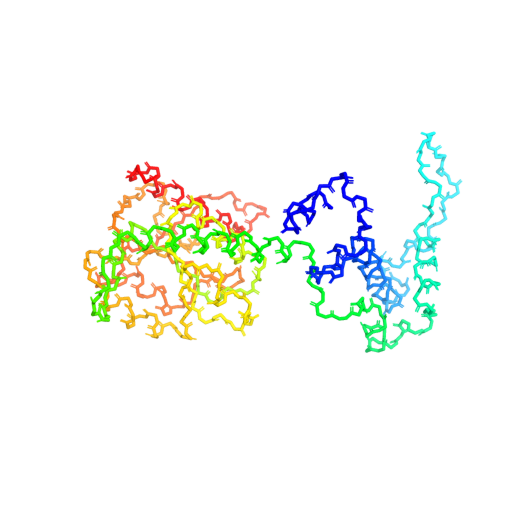N . LEU A 1 265 ? -5.147 -10.035 13.532 1.00 95.19 265 LEU A N 1
ATOM 2155 C CA . LEU A 1 265 ? -6.147 -10.313 12.512 1.00 95.19 265 LEU A CA 1
ATOM 2156 C C . LEU A 1 265 ? -5.510 -10.967 11.287 1.00 95.19 265 LEU A C 1
ATOM 2158 O O . LEU A 1 265 ? -4.389 -10.629 10.899 1.00 95.19 265 LEU A O 1
ATOM 2162 N N . ARG A 1 266 ? -6.244 -11.879 10.646 1.00 94.31 266 ARG A N 1
ATOM 2163 C CA . ARG A 1 266 ? -5.885 -12.474 9.353 1.00 94.31 266 ARG A CA 1
ATOM 2164 C C . ARG A 1 266 ? -6.968 -12.245 8.306 1.00 94.31 266 ARG A C 1
ATOM 2166 O O . ARG A 1 266 ? -8.163 -12.245 8.605 1.00 94.31 266 ARG A O 1
ATOM 2173 N N . ILE A 1 267 ? -6.541 -12.113 7.055 1.00 94.94 267 ILE A N 1
ATOM 2174 C CA . ILE A 1 267 ? -7.427 -12.131 5.889 1.00 94.94 267 ILE A CA 1
ATOM 2175 C C . ILE A 1 267 ? -7.415 -13.565 5.340 1.00 94.94 267 ILE A C 1
ATOM 2177 O O . ILE A 1 267 ? -6.331 -14.052 5.010 1.00 94.94 267 ILE A O 1
ATOM 2181 N N . PRO A 1 268 ? -8.566 -14.261 5.276 1.00 91.25 268 PRO A N 1
ATOM 2182 C CA . PRO A 1 268 ? -8.636 -15.611 4.732 1.00 91.25 268 PRO A CA 1
ATOM 2183 C C . PRO A 1 268 ? -8.123 -15.653 3.295 1.00 91.25 268 PRO A C 1
ATOM 2185 O O . PRO A 1 268 ? -8.449 -14.790 2.481 1.00 91.25 268 PRO A O 1
ATOM 2188 N N . MET A 1 269 ? -7.330 -16.672 2.980 1.00 89.19 269 MET A N 1
ATOM 2189 C CA . MET A 1 269 ? -6.833 -16.905 1.632 1.00 89.19 269 MET A CA 1
ATOM 2190 C C . MET A 1 269 ? -6.634 -18.398 1.386 1.00 89.19 269 MET A C 1
ATOM 2192 O O . MET A 1 269 ? -6.314 -19.148 2.305 1.00 89.19 269 MET A O 1
ATOM 2196 N N . VAL A 1 270 ? -6.787 -18.821 0.132 1.00 87.69 270 VAL A N 1
ATOM 2197 C CA . VAL A 1 270 ? -6.421 -20.175 -0.295 1.00 87.69 270 VAL A CA 1
ATOM 2198 C C . VAL A 1 270 ? -4.906 -20.218 -0.497 1.00 87.69 270 VAL A C 1
ATOM 2200 O O . VAL A 1 270 ? -4.368 -19.553 -1.382 1.00 87.69 270 VAL A O 1
ATOM 2203 N N . GLU A 1 271 ? -4.204 -20.981 0.339 1.00 82.19 271 GLU A N 1
ATOM 2204 C CA . GLU A 1 271 ? -2.733 -20.971 0.402 1.00 82.19 271 GLU A CA 1
ATOM 2205 C C . GLU A 1 271 ? -2.041 -21.910 -0.597 1.00 82.19 271 GLU A C 1
ATOM 2207 O O . GLU A 1 271 ? -0.816 -21.992 -0.618 1.00 82.19 271 GLU A O 1
ATOM 2212 N N . THR A 1 272 ? -2.799 -22.600 -1.453 1.00 82.62 272 THR A N 1
ATOM 2213 C CA . THR A 1 272 ? -2.266 -23.621 -2.370 1.00 82.62 272 THR A CA 1
ATOM 2214 C C . THR A 1 272 ? -1.249 -23.060 -3.370 1.00 82.62 272 THR A C 1
ATOM 2216 O O . THR A 1 272 ? -0.271 -23.727 -3.688 1.00 82.62 272 THR A O 1
ATOM 2219 N N . TYR A 1 273 ? -1.454 -21.828 -3.852 1.00 83.00 273 TYR A N 1
ATOM 2220 C CA . TYR A 1 273 ? -0.633 -21.229 -4.919 1.00 83.00 273 TYR A CA 1
ATOM 2221 C C . TYR A 1 273 ? -0.036 -19.867 -4.556 1.00 83.00 273 TYR A C 1
ATOM 2223 O O . TYR A 1 273 ? 0.888 -19.393 -5.217 1.00 83.00 273 TYR A O 1
ATOM 2231 N N . VAL A 1 274 ? -0.563 -19.208 -3.521 1.00 83.31 274 VAL A N 1
ATOM 2232 C CA . VAL A 1 274 ? -0.202 -17.834 -3.162 1.00 83.31 274 VAL A CA 1
ATOM 2233 C C . VAL A 1 274 ? 0.232 -17.79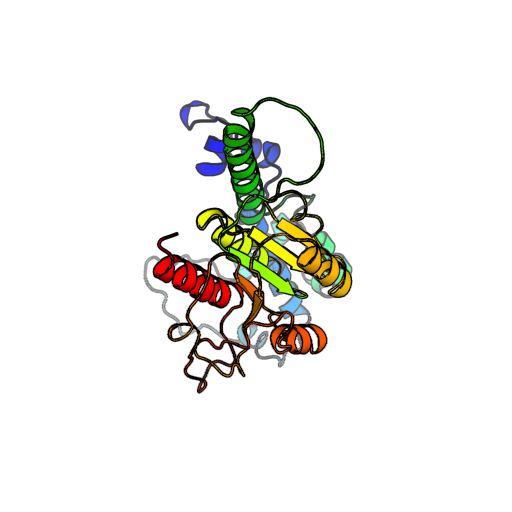6 -1.703 1.00 83.31 274 VAL A C 1
ATOM 2235 O O . VAL A 1 274 ? -0.450 -18.313 -0.825 1.00 83.31 274 VAL A O 1
ATOM 2238 N N . ARG A 1 275 ? 1.384 -17.169 -1.432 1.00 82.62 275 ARG A N 1
ATOM 2239 C CA . ARG A 1 275 ? 1.969 -17.123 -0.080 1.00 82.62 275 ARG A CA 1
ATOM 2240 C C . ARG A 1 275 ? 1.343 -16.054 0.813 1.00 82.62 275 ARG A C 1
ATOM 2242 O O . ARG A 1 275 ? 1.186 -16.294 2.009 1.00 82.62 275 ARG A O 1
ATOM 2249 N N . CYS A 1 276 ? 1.025 -14.897 0.237 1.00 84.00 276 CYS A N 1
ATOM 2250 C CA . CYS A 1 276 ? 0.394 -13.751 0.885 1.00 84.00 276 CYS A CA 1
ATOM 2251 C C . CYS A 1 276 ? -0.269 -12.848 -0.169 1.00 84.00 276 CYS A C 1
ATOM 2253 O O . CYS A 1 276 ? 0.124 -12.852 -1.338 1.00 84.00 276 CYS A O 1
ATOM 2255 N N . LEU A 1 277 ? -1.268 -12.068 0.247 1.00 88.56 277 LEU A N 1
ATOM 2256 C CA . LEU A 1 277 ? -1.845 -11.007 -0.578 1.00 88.56 277 LEU A CA 1
ATOM 2257 C C . LEU A 1 277 ? -0.872 -9.828 -0.715 1.00 88.56 277 LEU A C 1
ATOM 2259 O O . LEU A 1 277 ? -0.045 -9.573 0.163 1.00 88.56 277 LEU A O 1
ATOM 2263 N N . ASN A 1 278 ? -1.001 -9.072 -1.809 1.00 91.44 278 ASN A N 1
ATOM 2264 C CA . ASN A 1 278 ? -0.298 -7.800 -1.962 1.00 91.44 278 ASN A CA 1
ATOM 2265 C C . ASN A 1 278 ? -0.674 -6.846 -0.811 1.00 91.44 278 ASN A C 1
ATOM 2267 O O . ASN A 1 278 ? -1.849 -6.718 -0.475 1.00 91.44 278 ASN A O 1
ATOM 2271 N N . LEU A 1 279 ? 0.309 -6.140 -0.245 1.00 89.69 279 LEU A N 1
ATOM 2272 C CA . LEU A 1 279 ? 0.106 -5.255 0.908 1.00 89.69 279 LEU A CA 1
ATOM 2273 C C . LEU A 1 279 ? -0.963 -4.182 0.667 1.00 89.69 279 LEU A C 1
ATOM 2275 O O . LEU A 1 279 ? -1.802 -3.956 1.536 1.00 89.69 279 LEU A O 1
ATOM 2279 N N . SER A 1 280 ? -0.977 -3.559 -0.515 1.00 88.62 280 SER A N 1
ATOM 2280 C CA . SER A 1 280 ? -1.972 -2.529 -0.830 1.00 88.62 280 SER A CA 1
ATOM 2281 C C . SER A 1 280 ? -3.396 -3.083 -0.899 1.00 88.62 280 SER A C 1
ATOM 2283 O O . SER A 1 280 ? -4.335 -2.430 -0.448 1.00 88.62 280 SER A O 1
ATOM 2285 N N . VAL A 1 281 ? -3.542 -4.318 -1.386 1.00 93.25 281 VAL A N 1
ATOM 2286 C CA . VAL A 1 281 ? -4.824 -5.031 -1.434 1.00 93.25 281 VAL A CA 1
ATOM 2287 C C . VAL A 1 281 ? -5.276 -5.410 -0.026 1.00 93.25 281 VAL A C 1
ATOM 2289 O O . VAL A 1 281 ? -6.420 -5.149 0.332 1.00 93.25 281 VAL A O 1
ATOM 2292 N N . SER A 1 282 ? -4.377 -5.958 0.795 1.00 94.25 282 SER A N 1
ATOM 2293 C CA . SER A 1 282 ? -4.668 -6.343 2.182 1.00 94.25 282 SER A CA 1
ATOM 2294 C C . SER A 1 282 ? -5.185 -5.171 3.014 1.00 94.25 282 SER A C 1
ATOM 2296 O O . SER A 1 282 ? -6.180 -5.304 3.723 1.00 94.25 282 SER A O 1
ATOM 2298 N N . VAL A 1 283 ? -4.540 -4.008 2.908 1.00 93.75 283 VAL A N 1
ATOM 2299 C CA . VAL A 1 283 ? -4.989 -2.803 3.616 1.00 93.75 283 VAL A CA 1
ATOM 2300 C C . VAL A 1 283 ? -6.317 -2.305 3.060 1.00 93.75 283 VAL A C 1
ATOM 2302 O O . VAL A 1 283 ? -7.174 -1.914 3.842 1.00 93.75 283 VAL A O 1
ATOM 2305 N N . GLY A 1 284 ? -6.521 -2.346 1.739 1.00 93.25 284 GLY A N 1
ATOM 2306 C CA . GLY A 1 284 ? -7.807 -1.992 1.139 1.00 93.25 284 GLY A CA 1
ATOM 2307 C C . GLY A 1 284 ? -8.954 -2.828 1.707 1.00 93.25 284 GLY A C 1
ATOM 2308 O O . GLY A 1 284 ? -9.940 -2.265 2.168 1.00 93.25 284 GLY A O 1
ATOM 2309 N N . ILE A 1 285 ? -8.789 -4.152 1.757 1.00 95.25 285 ILE A N 1
ATOM 2310 C CA . ILE A 1 285 ? -9.776 -5.070 2.349 1.00 95.25 285 ILE A CA 1
ATOM 2311 C C . ILE A 1 285 ? -10.071 -4.685 3.803 1.00 95.25 285 ILE A C 1
ATOM 2313 O O . ILE A 1 285 ? -11.228 -4.524 4.179 1.00 95.25 285 ILE A O 1
ATOM 2317 N N . ALA A 1 286 ? -9.028 -4.492 4.611 1.00 94.56 286 ALA A N 1
ATOM 2318 C CA . ALA A 1 286 ? -9.172 -4.169 6.025 1.00 94.56 286 ALA A CA 1
ATOM 2319 C C . ALA A 1 286 ? -9.861 -2.818 6.272 1.00 94.56 286 ALA A C 1
ATOM 2321 O O . ALA A 1 286 ? -10.743 -2.719 7.121 1.00 94.56 286 ALA A O 1
ATOM 2322 N N . VAL A 1 287 ? -9.462 -1.782 5.527 1.00 92.44 287 VAL A N 1
ATOM 2323 C CA . VAL A 1 287 ? -10.029 -0.435 5.641 1.00 92.44 287 VAL A CA 1
ATOM 2324 C C . VAL A 1 287 ? -11.497 -0.445 5.240 1.00 92.44 287 VAL A C 1
ATOM 2326 O O . VAL A 1 287 ? -12.327 0.036 6.003 1.00 92.44 287 VAL A O 1
ATOM 2329 N N . TYR A 1 288 ? -11.838 -1.027 4.089 1.00 92.50 288 TYR A N 1
ATOM 2330 C CA . TYR A 1 288 ? -13.224 -1.039 3.628 1.00 92.50 288 TYR A CA 1
ATOM 2331 C C . TYR A 1 288 ? -14.127 -1.927 4.485 1.00 92.50 288 TYR A C 1
ATOM 2333 O O . TYR A 1 288 ? -15.289 -1.576 4.668 1.00 92.50 288 TYR A O 1
ATOM 2341 N N . GLU A 1 289 ? -13.619 -3.016 5.066 1.00 94.19 289 GLU A N 1
ATOM 2342 C CA . GLU A 1 289 ? -14.399 -3.808 6.022 1.00 94.19 289 GLU A CA 1
ATOM 2343 C C . GLU A 1 289 ? -14.657 -3.032 7.321 1.00 94.19 289 GLU A C 1
ATOM 2345 O O . GLU A 1 289 ? -15.799 -2.954 7.782 1.00 94.19 289 GLU A O 1
ATOM 2350 N N . ALA A 1 290 ? -13.634 -2.375 7.875 1.00 91.12 290 ALA A N 1
ATOM 2351 C CA . ALA A 1 290 ? -13.801 -1.523 9.049 1.00 91.12 290 ALA A CA 1
ATOM 2352 C C . ALA A 1 290 ? -14.779 -0.364 8.775 1.00 91.12 290 ALA A C 1
ATOM 2354 O O . ALA A 1 290 ? -15.679 -0.107 9.582 1.00 91.12 290 ALA A O 1
ATOM 2355 N N . SER A 1 291 ? -14.665 0.290 7.614 1.00 88.31 291 SER A N 1
ATOM 2356 C CA . SER A 1 291 ? -15.586 1.345 7.180 1.00 88.31 291 SER A CA 1
ATOM 2357 C C . SER A 1 291 ? -17.010 0.830 6.994 1.00 88.31 291 SER A C 1
ATOM 2359 O O . SER A 1 291 ? -17.948 1.468 7.471 1.00 88.31 291 SER A O 1
ATOM 2361 N N . ARG A 1 292 ? -17.192 -0.355 6.397 1.00 90.19 292 ARG A N 1
ATOM 2362 C CA . ARG A 1 292 ? -18.508 -0.992 6.234 1.00 90.19 292 ARG A CA 1
ATOM 2363 C C . ARG A 1 292 ? -19.186 -1.223 7.584 1.00 90.19 292 ARG A C 1
ATOM 2365 O O . ARG A 1 292 ? -20.363 -0.899 7.733 1.00 90.19 292 ARG A O 1
ATOM 2372 N N . GLN A 1 293 ? -18.459 -1.739 8.578 1.00 87.69 293 GLN A N 1
ATOM 2373 C CA . GLN A 1 293 ? -19.005 -1.968 9.923 1.00 87.69 293 GLN A CA 1
ATOM 2374 C C . GLN A 1 293 ? -19.334 -0.669 10.668 1.00 87.69 293 GLN A C 1
ATOM 2376 O O . GLN A 1 293 ? -20.229 -0.651 11.515 1.00 87.69 293 GLN A O 1
ATOM 2381 N N . LYS A 1 294 ? -18.605 0.417 10.391 1.00 80.50 294 LYS A N 1
ATOM 2382 C CA . LYS A 1 294 ? -18.763 1.703 11.085 1.00 80.50 294 LYS A CA 1
ATOM 2383 C C . LYS A 1 294 ? -19.559 2.751 10.328 1.00 80.50 294 LYS A C 1
ATOM 2385 O O . LYS A 1 294 ? -19.780 3.817 10.900 1.00 80.50 294 LYS A O 1
ATOM 2390 N N . LYS A 1 295 ? -20.045 2.418 9.126 1.00 64.44 295 LYS A N 1
ATOM 2391 C CA . LYS A 1 295 ? -20.726 3.342 8.208 1.00 64.44 295 LYS A CA 1
ATOM 2392 C C . LYS A 1 295 ? -19.941 4.655 8.077 1.00 64.44 295 LYS A C 1
ATOM 2394 O O . LYS A 1 295 ? -20.506 5.731 8.257 1.00 64.44 295 LYS A O 1
ATOM 2399 N N . LEU A 1 296 ? -18.629 4.515 7.875 1.00 55.91 296 LEU A N 1
ATOM 2400 C CA . LEU A 1 296 ? -17.713 5.622 7.590 1.00 55.91 296 LEU A CA 1
ATOM 2401 C C . LEU A 1 296 ? -17.844 6.077 6.143 1.00 55.91 296 LEU A C 1
ATOM 2403 O O . LEU A 1 296 ? -18.029 5.188 5.281 1.00 55.91 296 LEU A O 1
#

InterPro domains:
  IPR001537 tRNA/rRNA methyltransferase, SpoU type [PF00588] (150-288)
  IPR016914 tRNA (cytidine/uridine-2'-O-)-methyltransferase TrmL [MF_01885] (150-296)
  IPR016914 tRNA (cytidine/uridine-2'-O-)-methyltransferase TrmL [PTHR42971] (145-294)
  IPR029026 tRNA (guanine-N1-)-methyltransferase, N-terminal [G3DSA:3.40.1280.10] (143-296)
  IPR029028 Alpha/beta knot methyltransferases [SSF75217] (150-293)

Foldseek 3Di:
DCVLCVVVVHDVVNVDDPVVSLVVLLADDPVLVVLLVLLLVLLVLLQDDCVPPSNVVVVDDPPPDDDDPPPDPDDSVNVNVVSCVVLVHDPVCSNPPVSSNVSSDPDDPRDHPVVSVLQVVQVVLVVVVVVVVVPDDDDDDDDPPPQAQEEEEEEAADDVVLVSLQLVLCSVLVYAYEYECPPDDPPCPRGHSYHYHNHPVSVVVVLVPRDDDAAEEFEDQPFPAELLVDDAGGRYYYYWYYPPPIDDPVSQCQLPDPVHHPGYYYHDDDCPPDPDDDPSVVVSVNSVSNCVNVVD

Radius of gyration: 24.87 Å; chains: 1; bounding box: 51×55×70 Å

Organism: NCBI:txid243964

pLDDT: mean 73.79, std 18.85, range [24.41, 95.94]